Protein AF-A0A523W9C7-F1 (afdb_monomer)

Nearest PDB structures (foldseek):
  6dbd-assembly3_C  TM=3.066E-01  e=2.838E+00  Lama glama
  3lgo-assembly1_A  TM=1.969E-01  e=2.190E+00  Saccharomyces cerevisiae

Solvent-accessible surface area (backbone atoms only — not comparable to full-atom values): 13034 Å² total; per-residue (Å²): 135,89,86,86,82,88,79,84,78,84,78,83,73,81,76,76,68,58,76,67,41,66,40,31,40,37,35,31,37,76,84,80,63,44,81,74,46,74,51,71,67,42,88,80,42,16,44,39,86,71,58,70,41,72,89,50,40,49,75,22,38,55,64,27,44,68,66,37,52,51,48,38,39,75,72,72,45,59,62,83,80,41,59,33,71,67,70,90,62,101,54,66,92,60,46,75,65,76,15,11,39,29,54,42,97,84,41,24,17,63,50,58,43,75,41,76,90,80,71,39,54,44,54,81,48,64,92,57,51,42,66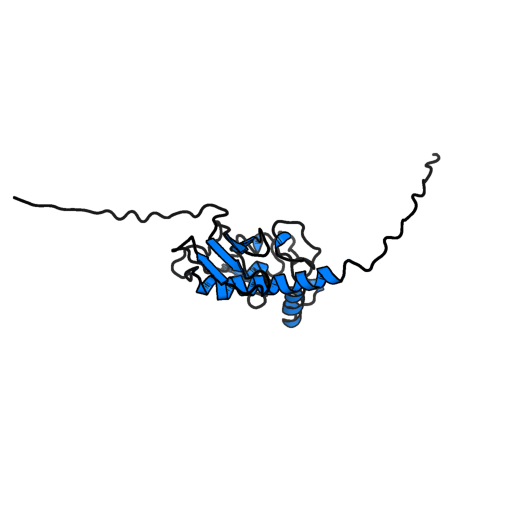,62,69,63,38,58,56,50,42,75,43,68,91,45,88,42,36,36,41,33,25,35,52,56,85,45,87,25,51,69,40,92,90,24,49,63,57,43,75,65,43,40,48,73,56,44,46,54,54,51,54,64,40,51,67,60,55,69,62,47,80,74,58,80,83,77,76,86,87,80,84,80,79,87,78,87,80,83,89,77,90,133

Sequence (212 aa):
MNLNTNSQSATVGCSCLKLGENVARIILNPETRQITSITVYQKNLRFKCKRCATFCCKLGGPNLTKRDIERIKQAGYKTESFLGPVQSGRYESVVTPYGCLRNKKDGSCIFLKFNHEKRSYECAIYDVRPILCRLYPFEVETPSPNFIIIKIISCCRGLNNADGELVDKRFIINHIAEAIFNLNSEKTKKGFIEQTVPYEKKHKNKLHCSFC

Structure (mmCIF, N/CA/C/O backbone):
data_AF-A0A523W9C7-F1
#
_entry.id   AF-A0A523W9C7-F1
#
loop_
_atom_site.group_PDB
_atom_site.id
_atom_site.type_symbol
_atom_site.label_atom_id
_atom_site.label_alt_id
_atom_site.label_comp_id
_atom_site.label_asym_id
_atom_site.label_entity_id
_atom_site.label_seq_id
_atom_site.pdbx_PDB_ins_code
_atom_site.Cartn_x
_atom_site.Cartn_y
_atom_site.Cartn_z
_atom_site.occupancy
_atom_site.B_iso_or_equiv
_atom_site.auth_seq_id
_atom_site.auth_comp_id
_atom_site.auth_asym_id
_atom_site.auth_atom_id
_atom_site.pdbx_PDB_model_num
ATOM 1 N N . MET A 1 1 ? -63.673 5.138 -7.829 1.00 35.91 1 MET A N 1
ATOM 2 C CA . MET A 1 1 ? -63.026 4.158 -8.724 1.00 35.91 1 MET A CA 1
ATOM 3 C C . MET A 1 1 ? -61.556 4.517 -8.810 1.00 35.91 1 MET A C 1
ATOM 5 O O . MET A 1 1 ? -61.237 5.645 -9.158 1.00 35.91 1 MET A O 1
ATOM 9 N N . ASN A 1 2 ? -60.702 3.593 -8.374 1.00 34.72 2 ASN A N 1
ATOM 10 C CA . ASN A 1 2 ? -59.251 3.653 -8.525 1.00 34.72 2 ASN A CA 1
ATOM 11 C C . ASN A 1 2 ? -58.878 3.660 -10.013 1.00 34.72 2 ASN A C 1
ATOM 13 O O . ASN A 1 2 ? -59.538 2.975 -10.786 1.00 34.72 2 ASN A O 1
ATOM 17 N N . LEU A 1 3 ? -57.776 4.315 -10.375 1.00 32.69 3 LEU A N 1
ATOM 18 C CA . LEU A 1 3 ? -56.584 3.597 -10.822 1.00 32.69 3 LEU A CA 1
ATOM 19 C C . LEU A 1 3 ? -55.351 4.481 -10.620 1.00 32.69 3 LEU A C 1
ATOM 21 O O . LEU A 1 3 ? -55.285 5.643 -11.005 1.00 32.69 3 LEU A O 1
ATOM 25 N N . ASN A 1 4 ? -54.422 3.869 -9.909 1.00 34.50 4 ASN A N 1
ATOM 26 C CA . ASN A 1 4 ? -53.170 4.357 -9.386 1.00 34.50 4 ASN A CA 1
ATOM 27 C C . ASN A 1 4 ? -52.090 3.851 -10.347 1.00 34.50 4 ASN A C 1
ATOM 29 O O . ASN A 1 4 ? -52.046 2.648 -10.599 1.00 34.50 4 ASN A O 1
ATOM 33 N N . THR A 1 5 ? -51.217 4.711 -10.866 1.00 33.97 5 THR A N 1
ATOM 34 C CA . THR A 1 5 ? -49.979 4.259 -11.519 1.00 33.97 5 THR A CA 1
ATOM 35 C C . THR A 1 5 ? -48.814 5.093 -11.018 1.00 33.97 5 THR A C 1
ATOM 37 O O . THR A 1 5 ? -48.472 6.139 -11.565 1.00 33.97 5 THR A O 1
ATOM 40 N N . ASN A 1 6 ? -48.222 4.586 -9.938 1.00 36.62 6 ASN A N 1
ATOM 41 C CA . ASN A 1 6 ? -46.877 4.897 -9.479 1.00 36.62 6 ASN A CA 1
ATOM 42 C C . ASN A 1 6 ? -45.861 4.585 -10.584 1.00 36.62 6 ASN A C 1
ATOM 44 O O . ASN A 1 6 ? -45.689 3.425 -10.954 1.00 36.62 6 ASN A O 1
ATOM 48 N N . SER A 1 7 ? -45.104 5.589 -11.015 1.00 33.94 7 SER A N 1
ATOM 49 C CA . SER A 1 7 ? -43.790 5.383 -11.625 1.00 33.94 7 SER A CA 1
ATOM 50 C C . SER A 1 7 ? -42.732 5.950 -10.680 1.00 33.94 7 SER A C 1
ATOM 52 O O . SER A 1 7 ? -42.382 7.129 -10.739 1.00 33.94 7 SER A O 1
ATOM 54 N N . GLN A 1 8 ? -42.255 5.105 -9.764 1.00 35.69 8 GLN A N 1
ATOM 55 C CA . GLN A 1 8 ? -41.069 5.385 -8.959 1.00 35.69 8 GLN A CA 1
ATOM 56 C C . GLN A 1 8 ? -39.849 5.350 -9.882 1.00 35.69 8 GLN A C 1
ATOM 58 O O . GLN A 1 8 ? -39.418 4.286 -10.322 1.00 35.69 8 GLN A O 1
ATOM 63 N N . SER A 1 9 ? -39.306 6.526 -10.188 1.00 32.50 9 SER A N 1
ATOM 64 C CA . SER A 1 9 ? -38.010 6.652 -10.848 1.00 32.50 9 SER A CA 1
ATOM 65 C C . SER A 1 9 ? -36.929 6.566 -9.773 1.00 32.50 9 SER A C 1
ATOM 67 O O . SER A 1 9 ? -36.751 7.485 -8.974 1.00 32.50 9 SER A O 1
ATOM 69 N N . ALA A 1 10 ? -36.262 5.414 -9.701 1.00 30.50 10 ALA A N 1
ATOM 70 C CA . ALA A 1 10 ? -35.142 5.180 -8.804 1.00 30.50 10 ALA A CA 1
ATOM 71 C C . ALA A 1 10 ? -33.946 6.038 -9.244 1.00 30.50 10 ALA A C 1
ATOM 73 O O . ALA A 1 10 ? -33.245 5.727 -10.208 1.00 30.50 10 ALA A O 1
ATOM 74 N N . THR A 1 11 ? -33.701 7.130 -8.528 1.00 30.78 11 THR A N 1
ATOM 75 C CA . THR A 1 11 ? -32.482 7.922 -8.664 1.00 30.78 11 THR A CA 1
ATOM 76 C C . THR A 1 11 ? -31.320 7.150 -8.041 1.00 30.78 11 THR A C 1
ATOM 78 O O . THR A 1 11 ? -31.127 7.119 -6.827 1.00 30.78 11 THR A O 1
ATOM 81 N N . VAL A 1 12 ? -30.520 6.502 -8.890 1.00 36.06 12 VAL A N 1
ATOM 82 C CA . VAL A 1 12 ? -29.207 5.964 -8.513 1.00 36.06 12 VAL A CA 1
ATOM 83 C C . VAL A 1 12 ? -28.283 7.154 -8.251 1.00 36.06 12 VAL A C 1
ATOM 85 O O . VAL A 1 12 ? -27.602 7.658 -9.141 1.00 36.06 12 VAL A O 1
ATOM 88 N N . GLY A 1 13 ? -28.313 7.659 -7.020 1.00 32.91 13 GLY A N 1
ATOM 89 C CA . GLY A 1 13 ? -27.401 8.693 -6.556 1.00 32.91 13 GLY A CA 1
ATOM 90 C C . GLY A 1 13 ? -25.977 8.147 -6.516 1.00 32.91 13 GLY A C 1
ATOM 91 O O . GLY A 1 13 ? -25.628 7.370 -5.630 1.00 32.91 13 GLY A O 1
ATOM 92 N N . CYS A 1 14 ? -25.140 8.562 -7.466 1.00 39.50 14 CYS A N 1
ATOM 93 C CA . CYS A 1 14 ? -23.696 8.388 -7.379 1.00 39.50 14 CYS A CA 1
ATOM 94 C C . CYS A 1 14 ? -23.178 9.295 -6.252 1.00 39.50 14 CYS A C 1
ATOM 96 O O . CYS A 1 14 ? -22.865 10.464 -6.472 1.00 39.50 14 CYS A O 1
ATOM 98 N N . SER A 1 15 ? -23.141 8.783 -5.020 1.00 42.75 15 SER A N 1
ATOM 99 C CA . SER A 1 15 ? -22.560 9.498 -3.886 1.00 42.75 15 SER A CA 1
ATOM 100 C C . SER A 1 15 ? -21.043 9.581 -4.075 1.00 42.75 15 SER A C 1
ATOM 102 O O . SER A 1 15 ? -20.310 8.631 -3.791 1.00 42.75 15 SER A O 1
ATOM 104 N N . CYS A 1 16 ? -20.566 10.710 -4.595 1.00 45.69 16 CYS A N 1
ATOM 105 C CA . CYS A 1 16 ? -19.148 11.043 -4.604 1.00 45.69 16 CYS A CA 1
ATOM 106 C C . CYS A 1 16 ? -18.661 11.154 -3.152 1.00 45.69 16 CYS A C 1
ATOM 108 O O . CYS A 1 16 ? -19.077 12.056 -2.428 1.00 45.69 16 CYS A O 1
ATOM 110 N N . LEU A 1 17 ? -17.794 10.233 -2.730 1.00 55.25 17 LEU A N 1
ATOM 111 C CA . LEU A 1 17 ? -17.129 10.285 -1.427 1.00 55.25 17 LEU A CA 1
ATOM 112 C C . LEU A 1 17 ? -16.260 11.550 -1.360 1.00 55.25 17 LEU A C 1
ATOM 114 O O . LEU A 1 17 ? -15.442 11.794 -2.256 1.00 55.25 17 LEU A O 1
ATOM 118 N N . LYS A 1 18 ? -16.429 12.370 -0.319 1.00 58.12 18 LYS A N 1
ATOM 119 C CA . LYS A 1 18 ? -15.593 13.554 -0.088 1.00 58.12 18 LYS A CA 1
ATOM 120 C C . LYS A 1 18 ? -14.153 13.124 0.225 1.00 58.12 18 LYS A C 1
ATOM 122 O O . LYS A 1 18 ? -13.895 12.075 0.815 1.00 58.12 18 LYS A O 1
ATOM 127 N N . LEU A 1 19 ? -13.188 13.938 -0.200 1.00 53.22 19 LEU A N 1
ATOM 128 C CA . LEU A 1 19 ? -11.769 13.713 0.090 1.00 53.22 19 LEU A CA 1
ATOM 129 C C . LEU A 1 19 ? -11.540 13.711 1.612 1.00 53.22 19 LEU A C 1
ATOM 131 O O . LEU A 1 19 ? -11.982 14.634 2.293 1.00 53.22 19 LEU A O 1
ATOM 135 N N . GLY A 1 20 ? -10.844 12.697 2.136 1.00 61.50 20 GLY A N 1
ATOM 136 C CA . GLY A 1 20 ? -10.552 12.595 3.570 1.00 61.50 20 GLY A CA 1
ATOM 137 C C . GLY A 1 20 ? -11.696 12.032 4.420 1.00 61.50 20 GLY A C 1
ATOM 138 O O . GLY A 1 20 ? -11.665 12.170 5.642 1.00 61.50 20 GLY A O 1
ATOM 139 N N . GLU A 1 21 ? -12.698 11.396 3.806 1.00 80.56 21 GLU A N 1
ATOM 140 C CA . GLU A 1 21 ? -13.770 10.730 4.547 1.00 80.56 21 GLU A CA 1
ATOM 141 C C . GLU A 1 21 ? -13.255 9.560 5.386 1.00 80.56 21 GLU A C 1
ATOM 143 O O . GLU A 1 21 ? -12.506 8.700 4.913 1.00 80.56 21 GLU A O 1
ATOM 148 N N . ASN A 1 22 ? -13.717 9.511 6.635 1.00 89.69 22 ASN A N 1
ATOM 149 C CA . ASN A 1 22 ? -13.474 8.391 7.529 1.00 89.69 22 ASN A CA 1
ATOM 150 C C . ASN A 1 22 ? -14.202 7.155 6.984 1.00 89.69 22 ASN A C 1
ATOM 152 O O . ASN A 1 22 ? -15.429 7.104 6.939 1.00 89.69 22 ASN A O 1
ATOM 156 N N . VAL A 1 23 ? -13.435 6.144 6.599 1.00 93.19 23 VAL A N 1
ATOM 157 C CA . VAL A 1 23 ? -13.930 4.840 6.150 1.00 93.19 23 VAL A CA 1
ATOM 158 C C . VAL A 1 23 ? -14.253 3.965 7.346 1.00 93.19 23 VAL A C 1
ATOM 160 O O . VAL A 1 23 ? -15.319 3.351 7.402 1.00 93.19 23 VAL A O 1
ATOM 163 N N . ALA A 1 24 ? -13.336 3.912 8.310 1.00 94.81 24 ALA A N 1
ATOM 164 C CA . ALA A 1 24 ? -13.484 3.074 9.484 1.00 94.81 24 ALA A CA 1
ATOM 165 C C . ALA A 1 24 ? -12.682 3.589 10.677 1.00 94.81 24 ALA A C 1
ATOM 167 O O . ALA A 1 24 ? -11.699 4.318 10.532 1.00 94.81 24 ALA A O 1
ATOM 168 N N . ARG A 1 25 ? -13.092 3.153 11.865 1.00 94.81 25 ARG A N 1
ATOM 169 C CA . ARG A 1 25 ? -12.364 3.319 13.121 1.00 94.81 25 ARG A CA 1
ATOM 170 C C . ARG A 1 25 ? -12.037 1.946 13.692 1.00 94.81 25 ARG A C 1
ATOM 172 O O . ARG A 1 25 ? -12.926 1.108 13.807 1.00 94.81 25 ARG A O 1
ATOM 179 N N . ILE A 1 26 ? -10.781 1.735 14.072 1.00 93.62 26 ILE A N 1
ATOM 180 C CA . ILE A 1 26 ? -10.321 0.523 14.761 1.00 93.62 26 ILE A CA 1
ATOM 181 C C . ILE A 1 26 ? -9.999 0.904 16.201 1.00 93.62 26 ILE A C 1
ATOM 183 O O . ILE A 1 26 ? -9.203 1.814 16.419 1.00 93.62 26 ILE A O 1
ATOM 187 N N . ILE A 1 27 ? -10.598 0.219 17.171 1.00 93.38 27 ILE A N 1
ATOM 188 C CA . ILE A 1 27 ? -10.258 0.342 18.590 1.00 93.38 27 ILE A CA 1
ATOM 189 C C . ILE A 1 27 ? -9.280 -0.767 18.952 1.00 93.38 27 ILE A C 1
ATOM 191 O O . ILE A 1 27 ? -9.504 -1.932 18.616 1.00 93.38 27 ILE A O 1
ATOM 195 N N . LEU A 1 28 ? -8.209 -0.395 19.644 1.00 90.56 28 LEU A N 1
ATOM 196 C CA . LEU A 1 28 ? -7.184 -1.304 20.128 1.00 90.56 28 LEU A CA 1
ATOM 197 C C . LEU A 1 28 ? -7.230 -1.380 21.652 1.00 90.56 28 LEU A C 1
ATOM 199 O O . LEU A 1 28 ? -7.485 -0.380 22.325 1.00 90.56 28 LEU A O 1
ATOM 203 N N . ASN A 1 29 ? -6.918 -2.552 22.193 1.00 88.38 29 ASN A N 1
ATOM 204 C CA . ASN A 1 29 ? -6.560 -2.676 23.595 1.00 88.38 29 ASN A CA 1
ATOM 205 C C . ASN A 1 29 ? -5.257 -1.877 23.848 1.00 88.38 29 ASN A C 1
ATOM 207 O O . ASN A 1 29 ? -4.296 -2.052 23.092 1.00 88.38 29 ASN A O 1
ATOM 211 N N . PRO A 1 30 ? -5.208 -0.998 24.866 1.00 83.06 30 PRO A N 1
ATOM 212 C CA . PRO A 1 30 ? -4.048 -0.143 25.127 1.00 83.06 30 PRO A CA 1
ATOM 213 C C . PRO A 1 30 ? -2.775 -0.932 25.465 1.00 83.06 30 PRO A C 1
ATOM 215 O O . PRO A 1 30 ? -1.682 -0.509 25.096 1.00 83.06 30 PRO A O 1
ATOM 218 N N . GLU A 1 31 ? -2.914 -2.081 26.124 1.00 83.44 31 GLU A N 1
ATOM 219 C CA . GLU A 1 31 ? -1.807 -2.907 26.610 1.00 83.44 31 GLU A CA 1
ATOM 220 C C . GLU A 1 31 ? -1.371 -3.925 25.555 1.00 83.44 31 GLU A C 1
ATOM 222 O O . GLU A 1 31 ? -0.213 -3.963 25.143 1.00 83.44 31 GLU A O 1
ATOM 227 N N . THR A 1 32 ? -2.313 -4.738 25.069 1.00 84.81 32 THR A N 1
ATOM 228 C CA . THR A 1 32 ? -2.005 -5.844 24.151 1.00 84.81 32 THR A CA 1
ATOM 229 C C . THR A 1 32 ? -1.926 -5.401 22.696 1.00 84.81 32 THR A C 1
ATOM 231 O O . THR A 1 32 ? -1.476 -6.167 21.843 1.00 84.81 32 THR A O 1
ATOM 234 N N . ARG A 1 33 ? -2.398 -4.183 22.383 1.00 83.00 33 ARG A N 1
ATOM 235 C CA . ARG A 1 33 ? -2.539 -3.642 21.019 1.00 83.00 33 ARG A CA 1
ATOM 236 C C . ARG A 1 33 ? -3.419 -4.494 20.096 1.00 83.00 33 ARG A C 1
ATOM 238 O O . ARG A 1 33 ? -3.452 -4.242 18.892 1.00 83.00 33 ARG A O 1
ATOM 245 N N . GLN A 1 34 ? -4.152 -5.466 20.640 1.00 87.50 34 GLN A N 1
ATOM 246 C CA . GLN A 1 34 ? -5.095 -6.290 19.889 1.00 87.50 34 GLN A CA 1
ATOM 247 C C . GLN A 1 34 ? -6.314 -5.469 19.467 1.00 87.50 34 GLN A C 1
ATOM 249 O O . GLN A 1 34 ? -6.714 -4.535 20.160 1.00 87.50 34 GLN A O 1
ATOM 254 N N . ILE A 1 35 ? -6.917 -5.823 18.331 1.00 91.06 35 ILE A N 1
ATOM 255 C CA . ILE A 1 35 ? -8.149 -5.181 17.866 1.00 91.06 35 ILE A CA 1
ATOM 256 C C . ILE A 1 35 ? -9.306 -5.593 18.774 1.00 91.06 35 ILE A C 1
ATOM 258 O O . ILE A 1 35 ? -9.693 -6.758 18.790 1.00 91.06 35 ILE A O 1
ATOM 262 N N . THR A 1 36 ? -9.906 -4.620 19.453 1.00 92.25 36 THR A N 1
ATOM 263 C CA . THR A 1 36 ? -11.114 -4.822 20.262 1.00 92.25 36 THR A CA 1
ATOM 264 C C . THR A 1 36 ? -12.372 -4.643 19.418 1.00 92.25 36 THR A C 1
ATOM 266 O O . THR A 1 36 ? -13.317 -5.423 19.520 1.00 92.25 36 THR A O 1
ATOM 269 N N . SER A 1 37 ? -12.409 -3.627 18.550 1.00 94.56 37 SER A N 1
ATOM 270 C CA . SER A 1 37 ? -13.561 -3.389 17.676 1.00 94.56 37 SER A CA 1
ATOM 271 C C . SER A 1 37 ? -13.185 -2.660 16.388 1.00 94.56 37 SER A C 1
ATOM 273 O O . SER A 1 37 ? -12.155 -1.993 16.298 1.00 94.56 37 SER A O 1
ATOM 275 N N . ILE A 1 38 ? -14.032 -2.816 15.368 1.00 95.38 38 ILE A N 1
ATOM 276 C CA . ILE A 1 38 ? -13.929 -2.112 14.088 1.00 95.38 38 ILE A CA 1
ATOM 277 C C . ILE A 1 38 ? -15.316 -1.573 13.752 1.00 95.38 38 ILE A C 1
ATOM 279 O O . ILE A 1 38 ? -16.264 -2.351 13.638 1.00 95.38 38 ILE A O 1
ATOM 283 N N . THR A 1 39 ? -15.412 -0.263 13.555 1.00 96.06 39 THR A N 1
ATOM 284 C CA . THR A 1 39 ? -16.621 0.417 13.083 1.00 96.06 39 THR A CA 1
ATOM 285 C C . THR A 1 39 ? -16.387 0.894 11.659 1.00 96.06 39 THR A C 1
ATOM 287 O O . THR A 1 39 ? -15.494 1.705 11.433 1.00 96.06 39 THR A O 1
ATOM 290 N N . VAL A 1 40 ? -17.185 0.411 10.706 1.00 95.62 40 VAL A N 1
ATOM 291 C CA . VAL A 1 40 ? -17.139 0.842 9.300 1.00 95.62 40 VAL A CA 1
ATOM 292 C C . VAL A 1 40 ? -18.250 1.854 9.053 1.00 95.62 40 VAL A C 1
ATOM 294 O O . VAL A 1 40 ? -19.418 1.569 9.314 1.00 95.62 40 VAL A O 1
ATOM 297 N N . TYR A 1 41 ? -17.889 3.035 8.559 1.00 92.94 41 TYR A N 1
ATOM 298 C CA . TYR A 1 41 ? -18.828 4.129 8.303 1.00 92.94 41 TYR A CA 1
ATOM 299 C C . TYR A 1 41 ? -19.394 4.075 6.878 1.00 92.94 41 TYR A C 1
ATOM 301 O O . TYR A 1 41 ? -20.575 4.341 6.669 1.00 92.94 41 TYR A O 1
ATOM 309 N N . GLN A 1 42 ? -18.575 3.668 5.903 1.00 88.00 42 GLN A N 1
ATOM 310 C CA . GLN A 1 42 ? -18.931 3.662 4.482 1.00 88.00 42 GLN A CA 1
ATOM 311 C C . GLN A 1 42 ? -19.417 2.281 4.022 1.00 88.00 42 GLN A C 1
ATOM 313 O O . GLN A 1 42 ? -18.649 1.475 3.505 1.00 88.00 42 GLN A O 1
ATOM 318 N N . LYS A 1 43 ? -20.713 2.002 4.208 1.00 84.25 43 LYS A N 1
ATOM 319 C CA . LYS A 1 43 ? -21.289 0.650 4.041 1.00 84.25 43 LYS A CA 1
ATOM 320 C C . LYS A 1 43 ? -21.241 0.077 2.619 1.00 84.25 43 LYS A C 1
ATOM 322 O O . LYS A 1 43 ? -21.263 -1.138 2.478 1.00 84.25 43 LYS A O 1
ATOM 327 N N . ASN A 1 44 ? -21.178 0.924 1.591 1.00 90.94 44 ASN A N 1
ATOM 328 C CA . ASN A 1 44 ? -21.206 0.506 0.180 1.00 90.94 44 ASN A CA 1
ATOM 329 C C . ASN A 1 44 ? -19.878 0.749 -0.548 1.00 90.94 44 ASN A C 1
ATOM 331 O O . ASN A 1 44 ? -19.804 0.595 -1.768 1.00 90.94 44 ASN A O 1
ATOM 335 N N . LEU A 1 45 ? -18.837 1.151 0.182 1.00 94.12 45 LEU A N 1
ATOM 336 C CA . LEU A 1 45 ? -17.532 1.406 -0.403 1.00 94.12 45 LEU A CA 1
ATOM 337 C C . LEU A 1 45 ? -16.949 0.099 -0.946 1.00 94.12 45 LEU A C 1
ATOM 339 O O . LEU A 1 45 ? -16.836 -0.886 -0.219 1.00 94.12 45 LEU A O 1
ATOM 343 N N . ARG A 1 46 ? -16.536 0.104 -2.215 1.00 95.56 46 ARG A N 1
ATOM 344 C CA . ARG A 1 46 ? -15.837 -1.026 -2.844 1.00 95.56 46 ARG A CA 1
ATOM 345 C C . ARG A 1 46 ? -14.449 -0.630 -3.303 1.00 95.56 46 ARG A C 1
ATOM 347 O O . ARG A 1 46 ? -14.243 0.505 -3.736 1.00 95.56 46 ARG A O 1
ATOM 354 N N . PHE A 1 47 ? -13.508 -1.569 -3.271 1.00 96.12 47 PHE A N 1
ATOM 355 C CA . PHE A 1 47 ? -12.156 -1.328 -3.753 1.00 96.12 47 PHE A CA 1
ATOM 356 C C . PHE A 1 47 ? -11.563 -2.513 -4.512 1.00 96.12 47 PHE A C 1
ATOM 358 O O . PHE A 1 47 ? -11.625 -3.663 -4.085 1.00 96.12 47 PHE A O 1
ATOM 365 N N . LYS A 1 48 ? -10.913 -2.199 -5.636 1.00 95.25 48 LYS A N 1
ATOM 366 C CA . LYS A 1 48 ? -9.953 -3.078 -6.306 1.00 95.25 48 LYS A CA 1
ATOM 367 C C . LYS A 1 48 ? -8.940 -2.248 -7.075 1.00 95.25 48 LYS A C 1
ATOM 369 O O . LYS A 1 48 ? -9.292 -1.404 -7.898 1.00 95.25 48 LYS A O 1
ATOM 374 N N . CYS A 1 49 ? -7.654 -2.502 -6.845 1.00 93.56 49 CYS A N 1
ATOM 375 C CA . CYS A 1 49 ? -6.591 -1.822 -7.578 1.00 93.56 49 CYS A CA 1
ATOM 376 C C . CYS A 1 49 ? -6.681 -2.146 -9.081 1.00 93.56 49 CYS A C 1
ATOM 378 O O . CYS A 1 49 ? -6.421 -3.273 -9.495 1.00 93.56 49 CYS A O 1
ATOM 380 N N . LYS A 1 50 ? -6.969 -1.142 -9.919 1.00 93.00 50 LYS A N 1
ATOM 381 C CA . LYS A 1 50 ? -7.059 -1.297 -11.387 1.00 93.00 50 LYS A CA 1
ATOM 382 C C . LYS A 1 50 ? -5.702 -1.247 -12.098 1.00 93.00 50 LYS A C 1
ATOM 384 O O . LYS A 1 50 ? -5.662 -1.162 -13.318 1.00 93.00 50 LYS A O 1
ATOM 389 N N . ARG A 1 51 ? -4.591 -1.216 -11.346 1.00 92.94 51 ARG A N 1
ATOM 390 C CA . ARG A 1 51 ? -3.215 -1.093 -11.875 1.00 92.94 51 ARG A CA 1
ATOM 391 C C . ARG A 1 51 ? -3.039 0.089 -12.851 1.00 92.94 51 ARG A C 1
ATOM 393 O O . ARG A 1 51 ? -2.209 0.057 -13.746 1.00 92.94 51 ARG A O 1
ATOM 400 N N . CYS A 1 52 ? -3.799 1.169 -12.654 1.00 91.44 52 CYS A N 1
ATOM 401 C CA . CYS A 1 52 ? -3.859 2.298 -13.589 1.00 91.44 52 CYS A CA 1
ATOM 402 C C . CYS A 1 52 ? -2.657 3.25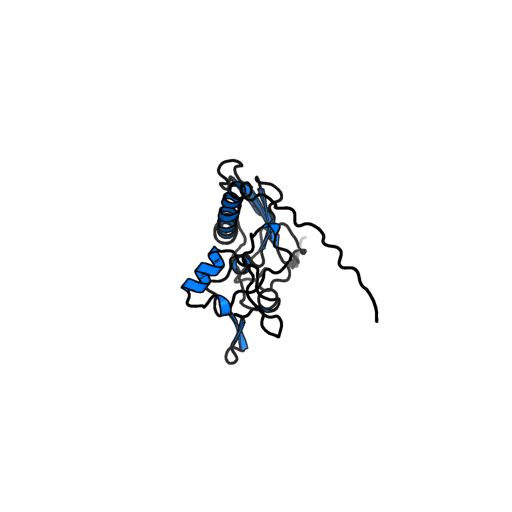5 -13.521 1.00 91.44 52 CYS A C 1
ATOM 404 O O . CYS A 1 52 ? -2.562 4.170 -14.339 1.00 91.44 52 CYS A O 1
ATOM 406 N N . ALA A 1 53 ? -1.796 3.106 -12.507 1.00 91.88 53 ALA A N 1
ATOM 407 C CA . ALA A 1 53 ? -0.646 3.961 -12.193 1.00 91.88 53 ALA A CA 1
ATOM 408 C C . ALA A 1 53 ? -0.943 5.457 -11.952 1.00 91.88 53 ALA A C 1
ATOM 410 O O . ALA A 1 53 ? -0.027 6.193 -11.598 1.00 91.88 53 ALA A O 1
ATOM 411 N N . THR A 1 54 ? -2.188 5.920 -12.108 1.00 85.62 54 THR A N 1
ATOM 412 C CA . THR A 1 54 ? -2.516 7.347 -12.266 1.00 85.62 54 THR A CA 1
ATOM 413 C C . THR A 1 54 ? -2.160 8.193 -11.045 1.00 85.62 54 THR A C 1
ATOM 415 O O . THR A 1 54 ? -1.476 9.196 -11.191 1.00 85.62 54 THR A O 1
ATOM 418 N N . PHE A 1 55 ? -2.586 7.772 -9.853 1.00 84.75 55 PHE A N 1
ATOM 419 C CA . PHE A 1 55 ? -2.470 8.568 -8.622 1.00 84.75 55 PHE A CA 1
ATOM 420 C C . PHE A 1 55 ? -1.597 7.905 -7.548 1.00 84.75 55 PHE A C 1
ATOM 422 O O . PHE A 1 55 ? -1.612 8.308 -6.391 1.00 84.75 55 PHE A O 1
ATOM 429 N N . CYS A 1 56 ? -0.842 6.874 -7.931 1.00 87.19 56 CYS A N 1
ATOM 430 C CA . CYS A 1 56 ? 0.132 6.217 -7.066 1.00 87.19 56 CYS A CA 1
ATOM 431 C C . CYS A 1 56 ? 1.500 6.177 -7.754 1.00 87.19 56 CYS A C 1
ATOM 433 O O . CYS A 1 56 ? 2.369 6.970 -7.426 1.00 87.19 56 CYS A O 1
ATOM 435 N N . CYS A 1 57 ? 1.685 5.337 -8.776 1.00 91.31 57 CYS A N 1
ATOM 436 C CA . CYS A 1 57 ? 2.998 5.132 -9.393 1.00 91.31 57 CYS A CA 1
ATOM 437 C C . CYS A 1 57 ? 3.500 6.314 -10.239 1.00 91.31 57 CYS A C 1
ATOM 439 O O . CYS A 1 57 ? 4.709 6.490 -10.349 1.00 91.31 57 CYS A O 1
ATOM 441 N N . LYS A 1 58 ? 2.617 7.111 -10.856 1.00 93.88 58 LYS A N 1
ATOM 442 C CA . LYS A 1 58 ? 3.021 8.300 -11.630 1.00 93.88 58 LYS A CA 1
ATOM 443 C C . LYS A 1 58 ? 3.433 9.487 -10.762 1.00 93.88 58 LYS A C 1
ATOM 445 O O . LYS A 1 58 ? 4.128 10.358 -11.259 1.00 93.88 58 LYS A O 1
ATOM 450 N N . LEU A 1 59 ? 3.027 9.504 -9.494 1.00 90.50 59 LEU A N 1
ATOM 451 C CA . LEU A 1 59 ? 3.368 10.572 -8.548 1.00 90.50 59 LEU A CA 1
ATOM 452 C C . LEU A 1 59 ? 4.679 10.301 -7.795 1.00 90.50 59 LEU A C 1
ATOM 454 O O . LEU A 1 59 ? 5.043 11.062 -6.906 1.00 90.50 59 LEU A O 1
ATOM 458 N N . GLY A 1 60 ? 5.367 9.213 -8.142 1.00 91.69 60 GLY A N 1
ATOM 459 C CA . GLY A 1 60 ? 6.629 8.816 -7.538 1.00 91.69 60 GLY A CA 1
ATOM 460 C C . GLY A 1 60 ? 6.518 7.602 -6.624 1.00 91.69 60 GLY A C 1
ATOM 461 O O . GLY A 1 60 ? 5.463 6.991 -6.437 1.00 91.69 60 GLY A O 1
ATOM 462 N N . GLY A 1 61 ? 7.672 7.192 -6.119 1.00 91.75 61 GLY A N 1
ATOM 463 C CA . GLY A 1 61 ? 7.833 6.084 -5.200 1.00 91.75 61 GLY A CA 1
ATOM 464 C C . GLY A 1 61 ? 7.534 6.469 -3.743 1.00 91.75 61 GLY A C 1
ATOM 465 O O . GLY A 1 61 ? 7.891 7.570 -3.324 1.00 91.75 61 GLY A O 1
ATOM 466 N N . PRO A 1 62 ? 6.910 5.583 -2.942 1.00 92.31 62 PRO A N 1
ATOM 467 C CA . PRO A 1 62 ? 6.667 5.835 -1.526 1.00 92.31 62 PRO A CA 1
ATOM 468 C C . PRO A 1 62 ? 7.947 5.728 -0.686 1.00 92.31 62 PRO A C 1
ATOM 470 O O . PRO A 1 62 ? 8.937 5.114 -1.096 1.00 92.31 62 PRO A O 1
ATOM 473 N N . ASN A 1 63 ? 7.869 6.227 0.548 1.00 91.81 63 ASN A N 1
ATOM 474 C CA . ASN A 1 63 ? 8.817 5.880 1.603 1.00 91.81 63 ASN A CA 1
ATOM 475 C C . ASN A 1 63 ? 8.766 4.375 1.929 1.00 91.81 63 ASN A C 1
ATOM 477 O O . ASN A 1 63 ? 7.721 3.728 1.817 1.00 91.81 63 ASN A O 1
ATOM 481 N N . LEU A 1 64 ? 9.911 3.828 2.333 1.00 91.88 64 LEU A N 1
ATOM 482 C CA . LEU A 1 64 ? 10.126 2.409 2.592 1.00 91.88 64 LEU A CA 1
ATOM 483 C C . LEU A 1 64 ? 10.443 2.151 4.063 1.00 91.88 64 LEU A C 1
ATOM 485 O O . LEU A 1 64 ? 11.238 2.864 4.679 1.00 91.88 64 LEU A O 1
ATOM 489 N N . THR A 1 65 ? 9.873 1.068 4.586 1.00 91.00 65 THR A N 1
ATOM 490 C CA . THR A 1 65 ? 10.325 0.448 5.839 1.00 91.00 65 THR A CA 1
ATOM 491 C C . THR A 1 65 ? 11.564 -0.411 5.605 1.00 91.00 65 THR A C 1
ATOM 493 O O . THR A 1 65 ? 11.865 -0.797 4.470 1.00 91.00 65 THR A O 1
ATOM 496 N N . LYS A 1 66 ? 12.249 -0.808 6.684 1.00 91.31 66 LYS A N 1
ATOM 497 C CA . LYS A 1 66 ? 13.340 -1.789 6.589 1.00 91.31 66 LYS A CA 1
ATOM 498 C C . LYS A 1 66 ? 12.842 -3.112 5.995 1.00 91.31 66 LYS A C 1
ATOM 500 O O . LYS A 1 66 ? 13.510 -3.698 5.147 1.00 91.31 66 LYS A O 1
ATOM 505 N N . ARG A 1 67 ? 11.642 -3.560 6.387 1.00 91.56 67 ARG A N 1
ATOM 506 C CA . ARG A 1 67 ? 11.018 -4.778 5.837 1.00 91.56 67 ARG A CA 1
ATOM 507 C C . ARG A 1 67 ? 10.726 -4.673 4.345 1.00 91.56 67 ARG A C 1
ATOM 509 O O . ARG A 1 67 ? 10.860 -5.665 3.637 1.00 91.56 67 ARG A O 1
ATOM 516 N N . ASP A 1 68 ? 10.319 -3.502 3.861 1.00 94.19 68 ASP A N 1
ATOM 517 C CA . ASP A 1 68 ? 10.094 -3.305 2.429 1.00 94.19 68 ASP A CA 1
ATOM 518 C C . ASP A 1 68 ? 11.401 -3.409 1.638 1.00 94.19 68 ASP A C 1
ATOM 520 O O . ASP A 1 68 ? 11.421 -4.072 0.603 1.00 94.19 68 ASP A O 1
ATOM 524 N N . ILE A 1 69 ? 12.495 -2.835 2.151 1.00 95.81 69 ILE A N 1
ATOM 525 C CA . ILE A 1 69 ? 13.824 -2.942 1.531 1.00 95.81 69 ILE A CA 1
ATOM 526 C C . ILE A 1 69 ? 14.254 -4.409 1.439 1.00 95.81 69 ILE A C 1
ATOM 528 O O . ILE A 1 69 ? 14.625 -4.872 0.360 1.00 95.81 69 ILE A O 1
ATOM 532 N N . GLU A 1 70 ? 14.158 -5.163 2.537 1.00 96.00 70 GLU A N 1
ATOM 533 C CA . GLU A 1 70 ? 14.552 -6.576 2.538 1.00 96.00 70 GLU A CA 1
ATOM 534 C C . GLU A 1 70 ? 13.670 -7.434 1.624 1.00 96.00 70 GLU A C 1
ATOM 536 O O . GLU A 1 70 ? 14.196 -8.259 0.879 1.00 96.00 70 GLU A O 1
ATOM 541 N N . ARG A 1 71 ? 12.351 -7.198 1.590 1.00 96.38 71 ARG A N 1
ATOM 542 C CA . ARG A 1 71 ? 11.442 -7.927 0.690 1.00 96.38 71 ARG A CA 1
ATOM 543 C C . ARG A 1 71 ? 11.792 -7.699 -0.784 1.00 96.38 71 ARG A C 1
ATOM 545 O O . ARG A 1 71 ? 11.764 -8.635 -1.576 1.00 96.38 71 ARG A O 1
ATOM 552 N N . ILE A 1 72 ? 12.133 -6.464 -1.156 1.00 97.88 72 ILE A N 1
ATOM 553 C CA . ILE A 1 72 ? 12.516 -6.126 -2.533 1.00 97.88 72 ILE A CA 1
ATOM 554 C C . ILE A 1 72 ? 13.887 -6.733 -2.881 1.00 97.88 72 ILE A C 1
ATOM 556 O O . ILE A 1 72 ? 14.054 -7.259 -3.980 1.00 97.88 72 ILE A O 1
ATOM 560 N N . LYS A 1 73 ? 14.845 -6.746 -1.943 1.00 97.88 73 LYS A N 1
ATOM 561 C CA . LYS A 1 73 ? 16.143 -7.422 -2.130 1.00 97.88 73 LYS A CA 1
ATOM 562 C C . LYS A 1 73 ? 15.993 -8.925 -2.345 1.00 97.88 73 LYS A C 1
ATOM 564 O O . LYS A 1 73 ? 16.603 -9.472 -3.258 1.00 97.88 73 LYS A O 1
ATOM 569 N N . GLN A 1 74 ? 15.158 -9.583 -1.542 1.00 97.88 74 GLN A N 1
ATOM 570 C CA . GLN A 1 74 ? 14.869 -11.016 -1.669 1.00 97.88 74 GLN A CA 1
ATOM 571 C C . GLN A 1 74 ? 14.230 -11.371 -3.018 1.00 97.88 74 GLN A C 1
ATOM 573 O O . GLN A 1 74 ? 14.429 -12.473 -3.515 1.00 97.88 74 GLN A O 1
ATOM 578 N N . ALA A 1 75 ? 13.529 -10.425 -3.647 1.00 97.50 75 ALA A N 1
ATOM 579 C CA . ALA A 1 75 ? 13.009 -10.571 -5.004 1.00 97.50 75 ALA A CA 1
ATOM 580 C C . ALA A 1 75 ? 14.071 -10.370 -6.110 1.00 97.50 75 ALA A C 1
ATOM 582 O O . ALA A 1 75 ? 13.726 -10.360 -7.289 1.00 97.50 75 ALA A O 1
ATOM 583 N N . GLY A 1 76 ? 15.350 -10.198 -5.753 1.00 97.81 76 GLY A N 1
ATOM 584 C CA . GLY A 1 76 ? 16.479 -10.130 -6.688 1.00 97.81 76 GLY A CA 1
ATOM 585 C C . GLY A 1 76 ? 16.917 -8.718 -7.088 1.00 97.81 76 GLY A C 1
ATOM 586 O O . GLY A 1 76 ? 17.791 -8.566 -7.943 1.00 97.81 76 GLY A O 1
ATOM 587 N N . TYR A 1 77 ? 16.352 -7.668 -6.486 1.00 97.94 77 TYR A N 1
ATOM 588 C CA . TYR A 1 77 ? 16.720 -6.288 -6.807 1.00 97.94 77 TYR A CA 1
ATOM 589 C C . TYR A 1 77 ? 17.864 -5.782 -5.925 1.00 97.94 77 TYR A C 1
ATOM 591 O O . TYR A 1 77 ? 17.816 -5.866 -4.699 1.00 97.94 77 TYR A O 1
ATOM 599 N N . LYS A 1 78 ? 18.880 -5.174 -6.544 1.00 97.56 78 LYS A N 1
ATOM 600 C CA . LYS A 1 78 ? 19.983 -4.521 -5.823 1.00 97.56 78 LYS A CA 1
ATOM 601 C C . LYS A 1 78 ? 19.500 -3.232 -5.162 1.00 97.56 78 LYS A C 1
ATOM 603 O O . LYS A 1 78 ? 18.814 -2.445 -5.817 1.00 97.56 78 LYS A O 1
ATOM 608 N N . THR A 1 79 ? 19.875 -2.985 -3.911 1.00 97.00 79 THR A N 1
ATOM 609 C CA . THR A 1 79 ? 19.430 -1.816 -3.129 1.00 97.00 79 THR A CA 1
ATOM 610 C C . THR A 1 79 ? 19.641 -0.498 -3.877 1.00 97.00 79 THR A C 1
ATOM 612 O O . THR A 1 79 ? 18.735 0.327 -3.963 1.00 97.00 79 THR A O 1
ATOM 615 N N . GLU A 1 80 ? 20.795 -0.332 -4.515 1.00 96.25 80 GLU A N 1
ATOM 616 C CA . GLU A 1 80 ? 21.215 0.885 -5.222 1.00 96.25 80 GLU A CA 1
ATOM 617 C C . GLU A 1 80 ? 20.334 1.170 -6.451 1.00 96.25 80 GLU A C 1
ATOM 619 O O . GLU A 1 80 ? 20.198 2.314 -6.898 1.00 96.25 80 GLU A O 1
ATOM 624 N N . SER A 1 81 ? 19.701 0.127 -7.000 1.00 95.88 81 SER A N 1
ATOM 625 C CA . SER A 1 81 ? 18.819 0.250 -8.161 1.00 95.88 81 SER A CA 1
ATOM 626 C C . SER A 1 81 ? 17.477 0.900 -7.825 1.00 95.88 81 SER A C 1
ATOM 628 O O . SER A 1 81 ? 16.868 1.505 -8.707 1.00 95.88 81 SER A O 1
ATOM 630 N N . PHE A 1 82 ? 17.024 0.828 -6.567 1.00 97.12 82 PHE A N 1
ATOM 631 C CA . PHE A 1 82 ? 15.675 1.259 -6.197 1.00 97.12 82 PHE A CA 1
ATOM 632 C C . PHE A 1 82 ? 15.593 2.189 -4.990 1.00 97.12 82 PHE A C 1
ATOM 634 O O . PHE A 1 82 ? 14.606 2.914 -4.888 1.00 97.12 82 PHE A O 1
ATOM 641 N N . LEU A 1 83 ? 16.573 2.183 -4.086 1.00 97.25 83 LEU A N 1
ATOM 642 C CA . LEU A 1 83 ? 16.536 2.966 -2.854 1.00 97.25 83 LEU A CA 1
ATOM 643 C C . LEU A 1 83 ? 17.102 4.370 -3.087 1.00 97.25 83 LEU A C 1
ATOM 645 O O . LEU A 1 83 ? 18.196 4.539 -3.620 1.00 97.25 83 LEU A O 1
ATOM 649 N N . GLY A 1 84 ? 16.331 5.379 -2.703 1.00 93.94 84 GLY A N 1
ATOM 650 C CA . GLY A 1 84 ? 16.714 6.786 -2.688 1.00 93.94 84 GLY A CA 1
ATOM 651 C C . GLY A 1 84 ? 16.633 7.383 -1.279 1.00 93.94 84 GLY A C 1
ATOM 652 O O . GLY A 1 84 ? 16.188 6.703 -0.346 1.00 93.94 84 GLY A O 1
ATOM 653 N N . PRO A 1 85 ? 17.036 8.657 -1.116 1.00 91.00 85 PRO A N 1
ATOM 654 C CA . PRO A 1 85 ? 16.947 9.359 0.163 1.00 91.00 85 PRO A CA 1
ATOM 655 C C . PRO A 1 85 ? 15.493 9.458 0.634 1.00 91.00 85 PRO A C 1
ATOM 657 O O . PRO A 1 85 ? 14.571 9.418 -0.176 1.00 91.00 85 PRO A O 1
ATOM 660 N N . VAL A 1 86 ? 15.272 9.586 1.941 1.00 86.25 86 VAL A N 1
ATOM 661 C CA . VAL A 1 86 ? 13.923 9.781 2.496 1.00 86.25 86 VAL A CA 1
ATOM 662 C C . VAL A 1 86 ? 13.269 11.010 1.860 1.00 86.25 86 VAL A C 1
ATOM 664 O O . VAL A 1 86 ? 13.890 12.068 1.780 1.00 86.25 86 VAL A O 1
ATOM 667 N N . GLN A 1 87 ? 12.016 10.874 1.419 1.00 78.94 87 GLN A N 1
ATOM 668 C CA . GLN A 1 87 ? 11.215 12.013 0.980 1.00 78.94 87 GLN A CA 1
ATOM 669 C C . GLN A 1 87 ? 10.417 12.552 2.166 1.00 78.94 87 GLN A C 1
ATOM 671 O O . GLN A 1 87 ? 9.660 11.806 2.797 1.00 78.94 87 GLN A O 1
ATOM 676 N N . SER A 1 88 ? 10.575 13.844 2.446 1.00 69.31 88 SER A N 1
ATOM 677 C CA . SER A 1 88 ? 9.740 14.576 3.401 1.00 69.31 88 SER A CA 1
ATOM 678 C C . SER A 1 88 ? 8.306 14.653 2.874 1.00 69.31 88 SER A C 1
ATOM 680 O O . SER A 1 88 ? 8.098 15.003 1.709 1.00 69.31 88 SER A O 1
ATOM 682 N N . GLY A 1 89 ? 7.301 14.297 3.681 1.00 62.97 89 GLY A N 1
ATOM 683 C CA . GLY A 1 89 ? 5.916 14.288 3.194 1.00 62.97 89 GLY A CA 1
ATOM 684 C C . GLY A 1 89 ? 4.876 13.533 4.031 1.00 62.97 89 GLY A C 1
ATOM 685 O O . GLY A 1 89 ? 5.134 13.050 5.128 1.00 62.97 89 GLY A O 1
ATOM 686 N N . ARG A 1 90 ? 3.662 13.419 3.463 1.00 53.62 90 ARG A N 1
ATOM 687 C CA . ARG A 1 90 ? 2.360 13.136 4.124 1.00 53.62 90 ARG A CA 1
ATOM 688 C C . ARG A 1 90 ? 2.226 11.855 4.971 1.00 53.62 90 ARG A C 1
ATOM 690 O O . ARG A 1 90 ? 1.178 11.665 5.574 1.00 53.62 90 ARG A O 1
ATOM 697 N N . TYR A 1 91 ? 3.231 10.983 5.035 1.00 57.00 91 TYR A N 1
ATOM 698 C CA . TYR A 1 91 ? 3.141 9.679 5.718 1.00 57.00 91 TYR A CA 1
ATOM 699 C C . TYR A 1 91 ? 4.133 9.497 6.876 1.00 57.00 91 TYR A C 1
ATOM 701 O O . TYR A 1 91 ? 4.238 8.394 7.417 1.00 57.00 91 TYR A O 1
ATOM 709 N N . GLU A 1 92 ? 4.832 10.559 7.287 1.00 55.78 92 GLU A N 1
ATOM 710 C CA . GLU A 1 92 ? 5.775 10.533 8.421 1.00 55.78 92 GLU A CA 1
ATOM 711 C C . GLU A 1 92 ? 5.138 10.036 9.731 1.00 55.78 92 GLU A C 1
ATOM 713 O O . GLU A 1 92 ? 5.822 9.462 10.576 1.00 55.78 92 GLU A O 1
ATOM 718 N N . SER A 1 93 ? 3.817 10.168 9.888 1.00 56.38 93 SER A N 1
ATOM 719 C CA . SER A 1 93 ? 3.109 9.714 11.087 1.00 56.38 93 SER A CA 1
ATOM 720 C C . SER A 1 93 ? 2.982 8.187 11.201 1.00 56.38 93 SER A C 1
ATOM 722 O O . SER A 1 93 ? 2.830 7.676 12.314 1.00 56.38 93 SER A O 1
ATOM 724 N N . VAL A 1 94 ? 3.075 7.421 10.103 1.00 63.94 94 VAL A N 1
ATOM 725 C CA . VAL A 1 94 ? 2.725 5.980 10.093 1.00 63.94 94 VAL A CA 1
ATOM 726 C C . VAL A 1 94 ? 3.940 5.070 9.911 1.00 63.94 94 VAL A C 1
ATOM 728 O O . VAL A 1 94 ? 4.027 4.029 10.559 1.00 63.94 94 VAL A O 1
ATOM 731 N N . VAL A 1 95 ? 4.894 5.470 9.074 1.00 70.25 95 VAL A N 1
ATOM 732 C CA . VAL A 1 95 ? 6.122 4.720 8.763 1.00 70.25 95 VAL A CA 1
ATOM 733 C C . VAL A 1 95 ? 7.338 5.429 9.340 1.00 70.25 95 VAL A C 1
ATOM 735 O O . VAL A 1 95 ? 7.438 6.644 9.237 1.00 70.25 95 VAL A O 1
ATOM 738 N N . THR A 1 96 ? 8.304 4.676 9.871 1.00 78.25 96 THR A N 1
ATOM 739 C CA . THR A 1 96 ? 9.664 5.188 10.088 1.00 78.25 96 THR A CA 1
ATOM 740 C C . THR A 1 96 ? 10.459 4.972 8.798 1.00 78.25 96 THR A C 1
ATOM 742 O O . THR A 1 96 ? 10.813 3.830 8.498 1.00 78.25 96 THR A O 1
ATOM 745 N N . PRO A 1 97 ? 10.698 6.018 7.988 1.00 83.25 97 PRO A N 1
ATOM 746 C CA . PRO A 1 97 ? 11.292 5.835 6.674 1.00 83.25 97 PRO A CA 1
ATOM 747 C C . PRO A 1 97 ? 12.793 5.534 6.786 1.00 83.25 97 PRO A C 1
ATOM 749 O O . PRO A 1 97 ? 13.527 6.237 7.476 1.00 83.25 97 PRO A O 1
ATOM 752 N N . TYR A 1 98 ? 13.252 4.507 6.068 1.00 89.75 98 TYR A N 1
ATOM 753 C CA . TYR A 1 98 ? 14.681 4.196 5.877 1.00 89.75 98 TYR A CA 1
ATOM 754 C C . TYR A 1 98 ? 15.216 4.693 4.523 1.00 89.75 98 TYR A C 1
ATOM 756 O O . TYR A 1 98 ? 16.418 4.692 4.277 1.00 89.75 98 TYR A O 1
ATOM 764 N N . GLY A 1 99 ? 14.311 5.114 3.644 1.00 91.62 99 GLY A N 1
ATOM 765 C CA . GLY A 1 99 ? 14.563 5.676 2.323 1.00 91.62 99 GLY A CA 1
ATOM 766 C C . GLY A 1 99 ? 13.252 5.734 1.544 1.00 91.62 99 GLY A C 1
ATOM 767 O O . GLY A 1 99 ? 12.191 5.425 2.091 1.00 91.62 99 GLY A O 1
ATOM 768 N N . CYS A 1 100 ? 13.309 6.101 0.270 1.00 93.38 100 CYS A N 1
ATOM 769 C CA . CYS A 1 100 ? 12.157 6.030 -0.630 1.00 93.38 100 CYS A CA 1
ATOM 770 C C . CYS A 1 100 ? 12.463 5.172 -1.855 1.00 93.38 100 CYS A C 1
ATOM 772 O O . CYS A 1 100 ? 13.626 4.941 -2.192 1.00 93.38 100 CYS A O 1
ATOM 774 N N . LEU A 1 101 ? 11.424 4.713 -2.550 1.00 95.75 101 LEU A N 1
ATOM 775 C CA . LEU A 1 101 ? 11.615 4.254 -3.919 1.00 95.75 101 LEU A CA 1
ATOM 776 C C . LEU A 1 101 ? 12.043 5.433 -4.795 1.00 95.75 101 LEU A C 1
ATOM 778 O O . LEU A 1 101 ? 11.376 6.466 -4.824 1.00 95.75 101 LEU A O 1
ATOM 782 N N . ARG A 1 102 ? 13.133 5.247 -5.543 1.00 96.00 102 ARG A N 1
ATOM 783 C CA . ARG A 1 102 ? 13.617 6.219 -6.525 1.00 96.00 102 ARG A CA 1
ATOM 784 C C . ARG A 1 102 ? 12.532 6.542 -7.551 1.00 96.00 102 ARG A C 1
ATOM 786 O O . ARG A 1 102 ? 11.683 5.710 -7.892 1.00 96.00 102 ARG A O 1
ATOM 793 N N . ASN A 1 103 ? 12.644 7.742 -8.102 1.00 95.75 103 ASN A N 1
ATOM 794 C CA . ASN A 1 103 ? 11.852 8.189 -9.236 1.00 95.75 103 ASN A CA 1
ATOM 795 C C . ASN A 1 103 ? 12.700 8.152 -10.509 1.00 95.75 103 ASN A C 1
ATOM 797 O O . ASN A 1 103 ? 13.925 8.299 -10.475 1.00 95.75 103 ASN A O 1
ATOM 801 N N . LYS A 1 104 ? 12.039 7.958 -11.644 1.00 96.19 104 LYS A N 1
ATOM 802 C CA . LYS A 1 104 ? 12.606 8.217 -12.964 1.00 96.19 104 LYS A CA 1
ATOM 803 C C . LYS A 1 104 ? 12.696 9.724 -13.203 1.00 96.19 104 LYS A C 1
ATOM 805 O O . LYS A 1 104 ? 12.162 10.526 -12.439 1.00 96.19 104 LYS A O 1
ATOM 810 N N . LYS A 1 105 ? 13.317 10.105 -14.322 1.00 95.69 105 LYS A N 1
ATOM 811 C CA . LYS A 1 105 ? 13.424 11.509 -14.752 1.00 95.69 105 LYS A CA 1
ATOM 812 C C . LYS A 1 105 ? 12.062 12.193 -14.933 1.00 95.69 105 LYS A C 1
ATOM 814 O O . LYS A 1 105 ? 11.969 13.390 -14.713 1.00 95.69 105 LYS A O 1
ATOM 819 N N . ASP A 1 106 ? 11.022 11.440 -15.293 1.00 94.50 106 ASP A N 1
ATOM 820 C CA . ASP A 1 106 ? 9.650 11.945 -15.454 1.00 94.50 106 ASP A CA 1
ATOM 821 C C . ASP A 1 106 ? 8.866 12.049 -14.129 1.00 94.50 106 ASP A C 1
ATOM 823 O O . ASP A 1 106 ? 7.669 12.322 -14.138 1.00 94.50 106 ASP A O 1
ATOM 827 N N . GLY A 1 107 ? 9.520 11.792 -12.991 1.00 93.56 107 GLY A N 1
ATOM 828 C CA . GLY A 1 107 ? 8.906 11.804 -11.664 1.00 93.56 107 GLY A CA 1
ATOM 829 C C . GLY A 1 107 ? 8.159 10.520 -11.295 1.00 93.56 107 GLY A C 1
ATOM 830 O O . GLY A 1 107 ? 7.833 10.331 -10.125 1.00 93.56 107 GLY A O 1
ATOM 831 N N . SER A 1 108 ? 7.934 9.596 -12.232 1.00 95.75 108 SER A N 1
ATOM 832 C CA . SER A 1 108 ? 7.256 8.334 -11.932 1.00 95.75 108 SER A CA 1
ATOM 833 C C . SER A 1 108 ? 8.139 7.374 -11.131 1.00 95.75 108 SER A C 1
ATOM 835 O O . SER A 1 108 ? 9.366 7.430 -11.178 1.00 95.75 108 SER A O 1
ATOM 837 N N . CYS A 1 109 ? 7.520 6.453 -10.395 1.00 97.12 109 CYS A N 1
ATOM 838 C CA . CYS A 1 109 ? 8.217 5.417 -9.639 1.00 97.12 109 CYS A CA 1
ATOM 839 C C . CYS A 1 109 ? 9.145 4.589 -10.548 1.00 97.12 109 CYS A C 1
ATOM 841 O O . CYS A 1 109 ? 8.752 4.172 -11.642 1.00 97.12 109 CYS A O 1
ATOM 843 N N . ILE A 1 110 ? 10.351 4.276 -10.059 1.00 97.56 110 ILE A N 1
ATOM 844 C CA . ILE A 1 110 ? 11.370 3.501 -10.787 1.00 97.56 110 ILE A CA 1
ATOM 845 C C . ILE A 1 110 ? 10.857 2.159 -11.335 1.00 97.56 110 ILE A C 1
ATOM 847 O O . ILE A 1 110 ? 11.271 1.732 -12.411 1.00 97.56 110 ILE A O 1
ATOM 851 N N . PHE A 1 111 ? 9.903 1.521 -10.650 1.00 97.69 111 PHE A N 1
ATOM 852 C CA . PHE A 1 111 ? 9.340 0.227 -11.049 1.00 97.69 111 PHE A CA 1
ATOM 853 C C . PHE A 1 111 ? 8.122 0.309 -11.976 1.00 97.69 111 PHE A C 1
ATOM 855 O O . PHE A 1 111 ? 7.579 -0.734 -12.351 1.00 97.69 111 PHE A O 1
ATOM 862 N N . LEU A 1 112 ? 7.660 1.508 -12.341 1.00 97.19 112 LEU A N 1
ATOM 863 C CA . LEU A 1 112 ? 6.578 1.660 -13.310 1.00 97.19 112 LEU A CA 1
ATOM 864 C C . LEU A 1 112 ? 7.079 1.275 -14.707 1.00 97.19 112 LEU A C 1
ATOM 866 O O . LEU A 1 112 ? 8.099 1.779 -15.163 1.00 97.19 112 LEU A O 1
ATOM 870 N N . LYS A 1 113 ? 6.352 0.430 -15.425 1.00 95.38 113 LYS A N 1
ATOM 871 C CA . LYS A 1 113 ? 6.603 0.088 -16.829 1.00 95.38 113 LYS A CA 1
ATOM 872 C C . LYS A 1 113 ? 5.349 0.361 -17.650 1.00 95.38 113 LYS A C 1
ATOM 874 O O . LYS A 1 113 ? 4.238 0.313 -17.122 1.00 95.38 113 LYS A O 1
ATOM 879 N N . PHE A 1 114 ? 5.528 0.675 -18.927 1.00 94.44 114 PHE A N 1
ATOM 880 C CA . PHE A 1 114 ? 4.430 0.717 -19.884 1.00 94.44 114 PHE A CA 1
ATOM 881 C C . PHE A 1 114 ? 4.558 -0.489 -20.810 1.00 94.44 114 PHE A C 1
ATOM 883 O O . PHE A 1 114 ? 5.609 -0.702 -21.410 1.00 94.44 114 PHE A O 1
ATOM 890 N N . ASN A 1 115 ? 3.504 -1.291 -20.877 1.00 94.56 115 ASN A N 1
ATOM 891 C CA . ASN A 1 115 ? 3.383 -2.400 -21.802 1.00 94.56 115 ASN A CA 1
ATOM 892 C C . ASN A 1 115 ? 2.741 -1.868 -23.090 1.00 94.56 115 ASN A C 1
ATOM 894 O O . ASN A 1 115 ? 1.566 -1.497 -23.088 1.00 94.56 115 ASN A O 1
ATOM 898 N N . HIS A 1 116 ? 3.525 -1.798 -24.167 1.00 94.44 116 HIS A N 1
ATOM 899 C CA . HIS A 1 116 ? 3.079 -1.238 -25.444 1.00 94.44 116 HIS A CA 1
ATOM 900 C C . HIS A 1 116 ? 2.033 -2.114 -26.142 1.00 94.44 116 HIS A C 1
ATOM 902 O O . HIS A 1 116 ? 1.093 -1.571 -26.716 1.00 94.44 116 HIS A O 1
ATOM 908 N N . GLU A 1 117 ? 2.142 -3.438 -26.032 1.00 95.50 117 GLU A N 1
ATOM 909 C CA . GLU A 1 117 ? 1.209 -4.392 -26.646 1.00 95.50 117 GLU A CA 1
ATOM 910 C C . GLU A 1 117 ? -0.174 -4.30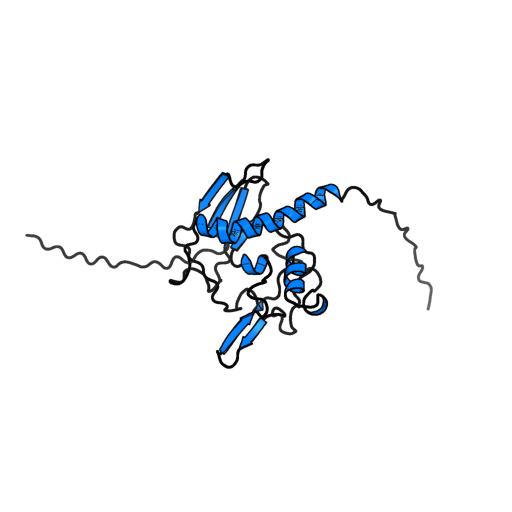2 -25.998 1.00 95.50 117 GLU A C 1
ATOM 912 O O . GLU A 1 117 ? -1.188 -4.133 -26.669 1.00 95.50 117 GLU A O 1
ATOM 917 N N . LYS A 1 118 ? -0.213 -4.331 -24.661 1.00 94.00 118 LYS A N 1
ATOM 918 C CA . LYS A 1 118 ? -1.459 -4.230 -23.883 1.00 94.00 118 LYS A CA 1
ATOM 919 C C . LYS A 1 118 ? -1.952 -2.794 -23.721 1.00 94.00 118 LYS A C 1
ATOM 921 O O . LYS A 1 118 ? -3.021 -2.568 -23.156 1.00 94.00 118 LYS A O 1
ATOM 926 N N . ARG A 1 119 ? -1.148 -1.818 -24.157 1.00 93.88 119 ARG A N 1
ATOM 927 C CA . ARG A 1 119 ? -1.355 -0.377 -23.951 1.00 93.88 119 ARG A CA 1
ATOM 928 C C . ARG A 1 119 ? -1.689 -0.038 -22.491 1.00 93.88 119 ARG A C 1
ATOM 930 O O . ARG A 1 119 ? -2.561 0.786 -22.214 1.00 93.88 119 ARG A O 1
ATOM 937 N N . SER A 1 120 ? -0.993 -0.674 -21.548 1.00 93.12 120 SER A N 1
ATOM 938 C CA . SER A 1 120 ? -1.295 -0.603 -20.113 1.00 93.12 120 SER A CA 1
ATOM 939 C C . SER A 1 120 ? -0.052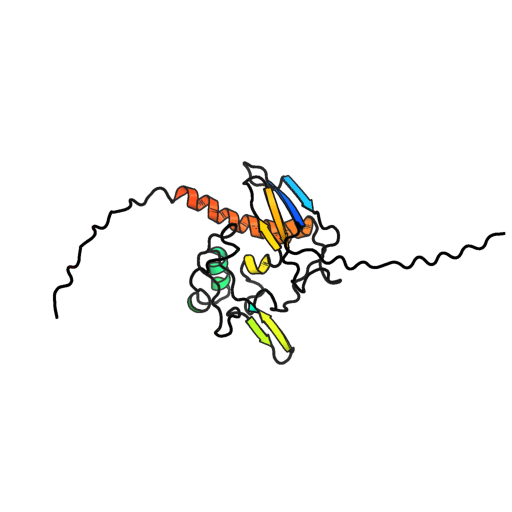 -0.375 -19.257 1.00 93.12 120 SER A C 1
ATOM 941 O O . SER A 1 120 ? 1.059 -0.735 -19.635 1.00 93.12 120 SER A O 1
ATOM 943 N N . TYR A 1 121 ? -0.233 0.185 -18.061 1.00 94.06 121 TYR A N 1
ATOM 944 C CA . TYR A 1 121 ? 0.844 0.297 -17.077 1.00 94.06 121 TYR A CA 1
ATOM 945 C C . TYR A 1 121 ? 1.004 -0.988 -16.260 1.00 94.06 121 TYR A C 1
ATOM 947 O O . TYR A 1 121 ? 0.025 -1.639 -15.901 1.00 94.06 121 TYR A O 1
ATOM 955 N N . GLU A 1 122 ? 2.245 -1.310 -15.910 1.00 94.56 122 GLU A N 1
ATOM 956 C CA . GLU A 1 122 ? 2.611 -2.456 -15.081 1.00 94.56 122 GLU A CA 1
ATOM 957 C C . GLU A 1 122 ? 3.602 -2.022 -13.992 1.00 94.56 122 GLU A C 1
ATOM 959 O O . GLU A 1 122 ? 4.411 -1.115 -14.183 1.00 94.56 122 GLU A O 1
ATOM 964 N N . CYS A 1 123 ? 3.541 -2.656 -12.821 1.00 95.88 123 CYS A N 1
ATOM 965 C CA . CYS A 1 123 ? 4.535 -2.468 -11.767 1.00 95.88 123 CYS A CA 1
ATOM 966 C C . CYS A 1 123 ? 5.442 -3.694 -11.748 1.00 95.88 123 CYS A C 1
ATOM 968 O O . CYS A 1 123 ? 4.961 -4.799 -11.513 1.00 95.88 123 CYS A O 1
ATOM 970 N N . ALA A 1 124 ? 6.743 -3.495 -11.955 1.00 96.19 124 ALA A N 1
ATOM 971 C CA . ALA A 1 124 ? 7.707 -4.593 -12.021 1.00 96.19 124 ALA A CA 1
ATOM 972 C C . ALA A 1 124 ? 7.831 -5.389 -10.708 1.00 96.19 124 ALA A C 1
ATOM 974 O O . ALA A 1 124 ? 8.295 -6.519 -10.734 1.00 96.19 124 ALA A O 1
ATOM 975 N N . ILE A 1 125 ? 7.395 -4.813 -9.584 1.00 96.88 125 ILE A N 1
ATOM 976 C CA . ILE A 1 125 ? 7.441 -5.431 -8.253 1.00 96.88 125 ILE A CA 1
ATOM 977 C C . ILE A 1 125 ? 6.046 -5.606 -7.643 1.00 96.88 125 ILE A C 1
ATOM 979 O O . ILE A 1 125 ? 5.882 -5.474 -6.432 1.00 96.88 125 ILE A O 1
ATOM 983 N N . TYR A 1 126 ? 5.011 -5.827 -8.464 1.00 95.25 126 TYR A N 1
ATOM 984 C CA . TYR A 1 126 ? 3.618 -5.792 -7.997 1.00 95.25 126 TYR A CA 1
ATOM 985 C C . TYR A 1 126 ? 3.344 -6.729 -6.803 1.00 95.25 126 TYR A C 1
ATOM 987 O O . TYR A 1 126 ? 2.629 -6.343 -5.873 1.00 95.25 126 TYR A O 1
ATOM 995 N N . ASP A 1 127 ? 3.946 -7.915 -6.788 1.00 95.31 127 ASP A N 1
ATOM 996 C CA . ASP A 1 127 ? 3.701 -8.921 -5.747 1.00 95.31 127 ASP A CA 1
ATOM 997 C C . ASP A 1 127 ? 4.486 -8.641 -4.457 1.00 95.31 127 ASP A C 1
ATOM 999 O O . ASP A 1 127 ? 4.032 -8.953 -3.359 1.00 95.31 127 ASP A O 1
ATOM 1003 N N . VAL A 1 128 ? 5.615 -7.936 -4.562 1.00 96.00 128 VAL A N 1
ATOM 1004 C CA . VAL A 1 128 ? 6.468 -7.549 -3.424 1.00 96.00 128 VAL A CA 1
ATOM 1005 C C . VAL A 1 128 ? 6.395 -6.053 -3.110 1.00 96.00 128 VAL A C 1
ATOM 1007 O O . VAL A 1 128 ? 7.305 -5.494 -2.497 1.00 96.00 128 VAL A O 1
ATOM 1010 N N . ARG A 1 129 ? 5.295 -5.395 -3.505 1.00 95.00 129 ARG A N 1
ATOM 1011 C CA . ARG A 1 129 ? 5.076 -3.947 -3.334 1.00 95.00 129 ARG A CA 1
ATOM 1012 C C . ARG A 1 129 ? 5.403 -3.462 -1.915 1.00 95.00 129 ARG A C 1
ATOM 1014 O O . ARG A 1 129 ? 5.134 -4.180 -0.952 1.00 95.00 129 ARG A O 1
ATOM 1021 N N . PRO A 1 130 ? 5.891 -2.222 -1.745 1.00 93.44 130 PRO A N 1
ATOM 1022 C CA . PRO A 1 130 ? 6.005 -1.606 -0.428 1.00 93.44 130 PRO A CA 1
ATOM 1023 C C . PRO A 1 130 ? 4.663 -1.522 0.297 1.00 93.44 130 PRO A C 1
ATOM 1025 O O . PRO A 1 130 ? 3.596 -1.522 -0.324 1.00 93.44 130 PRO A O 1
ATOM 1028 N N . ILE A 1 131 ? 4.708 -1.382 1.618 1.00 91.50 131 ILE A N 1
ATOM 1029 C CA . ILE A 1 131 ? 3.504 -1.360 2.447 1.00 91.50 131 ILE A CA 1
ATOM 1030 C C . ILE A 1 131 ? 2.567 -0.197 2.129 1.00 91.50 131 ILE A C 1
ATOM 1032 O O . ILE A 1 131 ? 1.364 -0.409 2.001 1.00 91.50 131 ILE A O 1
ATOM 1036 N N . LEU A 1 132 ? 3.112 0.991 1.861 1.00 90.31 132 LEU A N 1
ATOM 1037 C CA . LEU A 1 132 ? 2.323 2.148 1.437 1.00 90.31 132 LEU A CA 1
ATOM 1038 C C . LEU A 1 132 ? 1.664 1.929 0.063 1.00 90.31 132 LEU A C 1
ATOM 1040 O O . LEU A 1 132 ? 0.531 2.349 -0.155 1.00 90.31 132 LEU A O 1
ATOM 1044 N N . CYS A 1 133 ? 2.311 1.198 -0.854 1.00 92.44 133 CYS A N 1
ATOM 1045 C CA . CYS A 1 133 ? 1.699 0.823 -2.134 1.00 92.44 133 CYS A CA 1
ATOM 1046 C C . CYS A 1 133 ? 0.573 -0.212 -1.991 1.00 92.44 133 CYS A C 1
ATOM 1048 O O . CYS A 1 133 ? -0.290 -0.277 -2.869 1.00 92.44 133 CYS A O 1
ATOM 1050 N N . ARG A 1 134 ? 0.606 -1.056 -0.950 1.00 91.69 134 ARG A N 1
ATOM 1051 C CA . ARG A 1 134 ? -0.485 -1.992 -0.628 1.00 91.69 134 ARG A CA 1
ATOM 1052 C C . ARG A 1 134 ? -1.657 -1.285 0.049 1.00 91.69 134 ARG A C 1
ATOM 1054 O O . ARG A 1 134 ? -2.794 -1.627 -0.247 1.00 91.69 134 ARG A O 1
ATOM 1061 N N . LEU A 1 135 ? -1.366 -0.309 0.910 1.00 91.69 135 LEU A N 1
ATOM 1062 C CA . LEU A 1 135 ? -2.371 0.481 1.622 1.00 91.69 135 LEU A CA 1
ATOM 1063 C C . LEU A 1 135 ? -3.126 1.444 0.707 1.00 91.69 135 LEU A C 1
ATOM 1065 O O . LEU A 1 135 ? -4.303 1.677 0.935 1.00 91.69 135 LEU A O 1
ATOM 1069 N N . TYR A 1 136 ? -2.495 1.981 -0.339 1.00 91.75 136 TYR A N 1
ATOM 1070 C CA . TYR A 1 136 ? -3.163 2.903 -1.257 1.00 91.75 136 TYR A CA 1
ATOM 1071 C C . TYR A 1 136 ? -4.470 2.305 -1.829 1.00 91.75 136 TYR A C 1
ATOM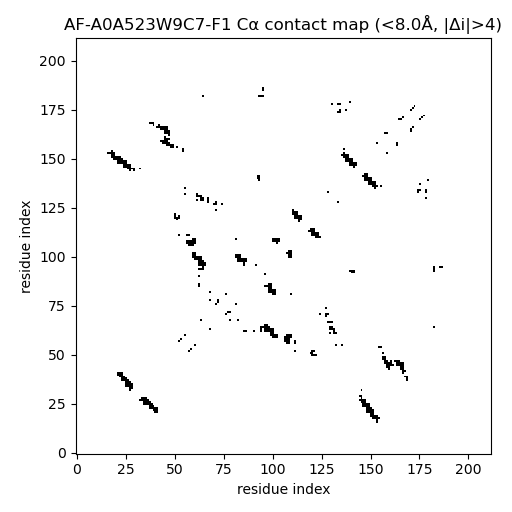 1073 O O . TYR A 1 136 ? -4.425 1.212 -2.406 1.00 91.75 136 TYR A O 1
ATOM 1081 N N . PRO A 1 137 ? -5.618 3.013 -1.769 1.00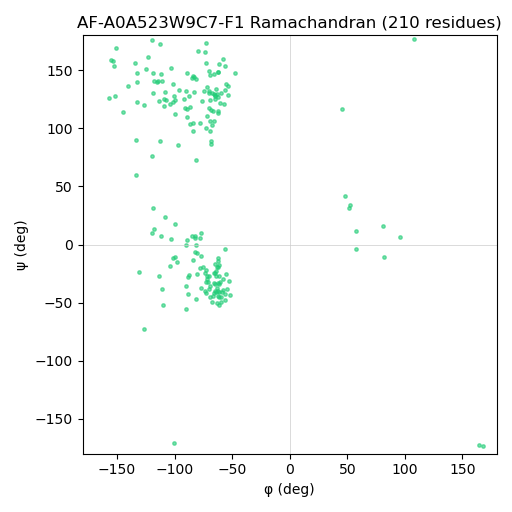 93.19 137 PRO A N 1
ATOM 1082 C CA . PRO A 1 137 ? -5.802 4.446 -1.498 1.00 93.19 137 PRO A CA 1
ATOM 1083 C C . PRO A 1 137 ? -6.215 4.783 -0.056 1.00 93.19 137 PRO A C 1
ATOM 1085 O O . PRO A 1 137 ? -6.756 5.862 0.181 1.00 93.19 137 PRO A O 1
ATOM 1088 N N . PHE A 1 138 ? -6.026 3.865 0.887 1.00 92.25 138 PHE A N 1
ATOM 1089 C CA . PHE A 1 138 ? -6.354 4.074 2.289 1.00 92.25 138 PHE A CA 1
ATOM 1090 C C . PHE A 1 138 ? -5.230 4.822 3.003 1.00 92.25 138 PHE A C 1
ATOM 1092 O O . PHE A 1 138 ? -4.057 4.451 2.923 1.00 92.25 138 PHE A O 1
ATOM 1099 N N . GLU A 1 139 ? -5.611 5.864 3.730 1.00 88.19 139 GLU A N 1
ATOM 1100 C CA . GLU A 1 139 ? -4.738 6.608 4.628 1.00 88.19 139 GLU A CA 1
ATOM 1101 C C . GLU A 1 139 ? -5.007 6.155 6.061 1.00 88.19 139 GLU A C 1
ATOM 1103 O O . GLU A 1 139 ? -6.152 5.929 6.454 1.00 88.19 139 GLU A O 1
ATOM 1108 N N . VAL A 1 140 ? -3.942 5.991 6.840 1.00 87.94 140 VAL A N 1
ATOM 1109 C CA . VAL A 1 140 ? -4.025 5.533 8.225 1.00 87.94 140 VAL A CA 1
ATOM 1110 C C . VAL A 1 140 ? -3.591 6.671 9.125 1.00 87.94 140 VAL A C 1
ATOM 1112 O O . VAL A 1 140 ? -2.468 7.153 9.022 1.00 87.94 140 VAL A O 1
ATOM 1115 N N . GLU A 1 141 ? -4.456 7.059 10.048 1.00 86.62 141 GLU A N 1
ATOM 1116 C CA . GLU A 1 141 ? -4.135 8.017 11.095 1.00 86.62 141 GLU A CA 1
ATOM 1117 C C . GLU A 1 141 ? -4.182 7.329 12.454 1.00 86.62 141 GLU A C 1
ATOM 1119 O O . GLU A 1 141 ? -5.074 6.525 12.738 1.00 86.62 141 GLU A O 1
ATOM 1124 N N . THR A 1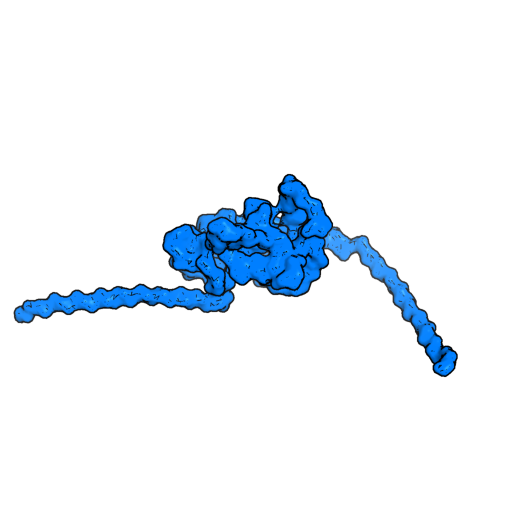 142 ? -3.240 7.679 13.326 1.00 85.00 142 THR A N 1
ATOM 1125 C CA . THR A 1 142 ? -3.181 7.185 14.706 1.00 85.00 142 THR A CA 1
ATOM 1126 C C . THR A 1 142 ? -3.277 8.360 15.678 1.00 85.00 142 THR A C 1
ATOM 1128 O O . THR A 1 142 ? -2.252 8.774 16.222 1.00 85.00 142 THR A O 1
ATOM 1131 N N . PRO A 1 143 ? -4.476 8.936 15.898 1.00 84.62 143 PRO A N 1
ATOM 1132 C CA . PRO A 1 143 ? -4.628 10.098 16.776 1.00 84.62 143 PRO A CA 1
ATOM 1133 C C . PRO A 1 143 ? -4.278 9.796 18.238 1.00 84.62 143 PRO A C 1
ATOM 1135 O O . PRO A 1 143 ? -3.976 10.703 19.002 1.00 84.62 143 PRO A O 1
ATOM 1138 N N . SER A 1 144 ? -4.341 8.523 18.641 1.00 83.50 144 SER A N 1
ATOM 1139 C CA . SER A 1 144 ? -3.938 8.060 19.969 1.00 83.50 144 SER A CA 1
ATOM 1140 C C . SER A 1 144 ? -3.440 6.609 19.914 1.00 83.50 144 SER A C 1
ATOM 1142 O O . SER A 1 144 ? -3.664 5.916 18.914 1.00 83.50 144 SER A O 1
ATOM 1144 N N . PRO A 1 145 ? -2.831 6.090 20.994 1.00 82.44 145 PRO A N 1
ATOM 1145 C CA . PRO A 1 145 ? -2.486 4.674 21.096 1.00 82.44 145 PRO A CA 1
ATOM 1146 C C . PRO A 1 145 ? -3.696 3.721 21.063 1.00 82.44 145 PRO A C 1
ATOM 1148 O O . PRO A 1 145 ? -3.529 2.545 20.754 1.00 82.44 145 PRO A O 1
ATOM 1151 N N . ASN A 1 146 ? -4.912 4.198 21.336 1.00 87.75 146 ASN A N 1
ATOM 1152 C CA . ASN A 1 146 ? -6.060 3.314 21.578 1.00 87.75 146 ASN A CA 1
ATOM 1153 C C . ASN A 1 146 ? -6.989 3.191 20.372 1.00 87.75 146 ASN A C 1
ATOM 1155 O O . ASN A 1 146 ? -7.881 2.344 20.361 1.00 87.75 146 ASN A O 1
ATOM 1159 N N . PHE A 1 147 ? -6.820 4.031 19.350 1.00 89.00 147 PHE A N 1
ATOM 1160 C CA . PHE A 1 147 ? -7.603 3.887 18.133 1.00 89.00 147 PHE A CA 1
ATOM 1161 C C . PHE A 1 147 ? -6.903 4.426 16.891 1.00 89.00 147 PHE A C 1
ATOM 1163 O O . PHE A 1 147 ? -6.087 5.346 16.940 1.00 89.00 147 PHE A O 1
ATOM 1170 N N . ILE A 1 148 ? -7.294 3.845 15.763 1.00 90.81 148 ILE A N 1
ATOM 1171 C CA . ILE A 1 148 ? -6.837 4.174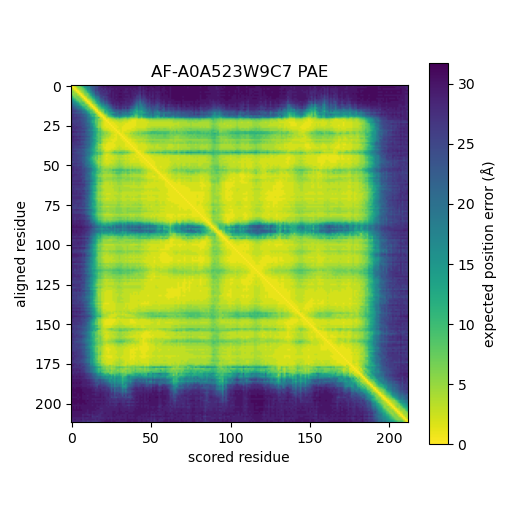 14.419 1.00 90.81 148 ILE A CA 1
ATOM 1172 C C . ILE A 1 148 ? -8.040 4.664 13.615 1.00 90.81 148 ILE A C 1
ATOM 1174 O O . ILE A 1 148 ? -9.135 4.105 13.729 1.00 90.81 148 ILE A O 1
ATOM 1178 N N . ILE A 1 149 ? -7.827 5.680 12.784 1.00 92.06 149 ILE A N 1
ATOM 1179 C CA . ILE A 1 149 ? -8.790 6.128 11.778 1.00 92.06 149 ILE A CA 1
ATOM 1180 C C . ILE A 1 149 ? -8.266 5.730 10.400 1.00 92.06 149 ILE A C 1
ATOM 1182 O O . ILE A 1 149 ? -7.105 5.971 10.074 1.00 92.06 149 ILE A O 1
ATOM 1186 N N . ILE A 1 150 ? -9.130 5.119 9.594 1.00 92.62 150 ILE A N 1
ATOM 1187 C CA . ILE A 1 150 ? -8.872 4.838 8.183 1.00 92.62 150 ILE A CA 1
ATOM 1188 C C . ILE A 1 150 ? -9.614 5.887 7.365 1.00 92.62 150 ILE A C 1
ATOM 1190 O O . ILE A 1 150 ? -10.836 5.999 7.476 1.00 92.62 150 ILE A O 1
ATOM 1194 N N . LYS A 1 151 ? -8.880 6.624 6.537 1.00 92.25 151 LYS A N 1
ATOM 1195 C CA . LYS A 1 151 ? -9.399 7.589 5.563 1.00 92.25 151 LYS A CA 1
ATOM 1196 C C . LYS A 1 151 ? -9.150 7.108 4.142 1.00 92.25 151 LYS A C 1
ATOM 1198 O O . LYS A 1 151 ? -8.474 6.099 3.927 1.00 92.25 151 LYS A O 1
ATOM 1203 N N . ILE A 1 152 ? -9.706 7.821 3.167 1.00 90.75 152 ILE A N 1
ATOM 1204 C CA . ILE A 1 152 ? -9.581 7.459 1.758 1.00 90.75 152 ILE A CA 1
ATOM 1205 C C . ILE A 1 152 ? -9.202 8.628 0.857 1.00 90.75 152 ILE A C 1
ATOM 1207 O O . ILE A 1 152 ? -9.729 9.738 0.959 1.00 90.75 152 ILE A O 1
ATOM 1211 N N . ILE A 1 153 ? -8.328 8.324 -0.099 1.00 87.81 153 ILE A N 1
ATOM 1212 C CA . ILE A 1 153 ? -8.007 9.196 -1.223 1.00 87.81 153 ILE A CA 1
ATOM 1213 C C . ILE A 1 153 ? -9.062 8.968 -2.311 1.00 87.81 153 ILE A C 1
ATOM 1215 O O . ILE A 1 153 ? -8.977 8.023 -3.101 1.00 87.81 153 ILE A O 1
ATOM 1219 N N . SER A 1 154 ? -10.070 9.840 -2.353 1.00 85.50 154 SER A N 1
ATOM 1220 C CA . SER A 1 154 ? -11.276 9.675 -3.181 1.00 85.50 154 SER A CA 1
ATOM 1221 C C . SER A 1 154 ? -11.035 9.691 -4.698 1.00 85.50 154 SER A C 1
ATOM 1223 O O . SER A 1 154 ? -11.878 9.215 -5.452 1.00 85.50 154 SER A O 1
ATOM 1225 N N . CYS A 1 155 ? -9.881 10.167 -5.180 1.00 86.38 155 CYS A N 1
ATOM 1226 C CA . CYS A 1 155 ? -9.566 10.214 -6.615 1.00 86.38 155 CYS A CA 1
ATOM 1227 C C . CYS A 1 155 ? -9.058 8.881 -7.201 1.00 86.38 155 CYS A C 1
ATOM 1229 O O . CYS A 1 155 ? -8.766 8.787 -8.398 1.00 86.38 155 CYS A O 1
ATOM 1231 N N . CYS A 1 156 ? -8.934 7.827 -6.392 1.00 91.88 156 CYS A N 1
ATOM 1232 C CA . CYS A 1 156 ? -8.461 6.540 -6.879 1.00 91.88 156 CYS A CA 1
ATOM 1233 C C . CYS A 1 156 ? -9.486 5.867 -7.808 1.00 91.88 156 CYS A C 1
ATOM 1235 O O . CYS A 1 156 ? -10.602 5.542 -7.410 1.00 91.88 156 CYS A O 1
ATOM 1237 N N . ARG A 1 157 ? -9.057 5.526 -9.033 1.00 91.94 157 ARG A N 1
ATOM 1238 C CA . ARG A 1 157 ? -9.884 4.808 -10.027 1.00 91.94 157 ARG A CA 1
ATOM 1239 C C . ARG A 1 157 ? -10.319 3.403 -9.593 1.00 91.94 157 ARG A C 1
ATOM 1241 O O . ARG A 1 157 ? -11.119 2.783 -10.279 1.00 91.94 157 ARG A O 1
ATOM 1248 N N . GLY A 1 158 ? -9.747 2.870 -8.513 1.00 93.31 158 GLY A N 1
ATOM 1249 C CA . GLY A 1 158 ? -10.117 1.570 -7.952 1.00 93.31 158 GLY A CA 1
ATOM 1250 C C . GLY A 1 158 ? -11.335 1.593 -7.036 1.00 93.31 158 GLY A C 1
ATOM 1251 O O . GLY A 1 158 ? -11.781 0.527 -6.619 1.00 93.31 158 GLY A O 1
ATOM 1252 N N . LEU A 1 159 ? -11.868 2.772 -6.721 1.00 93.94 159 LEU A N 1
ATOM 1253 C CA . LEU A 1 159 ? -12.998 2.938 -5.812 1.00 93.94 159 LEU A CA 1
ATOM 1254 C C . LEU A 1 159 ? -14.337 2.727 -6.516 1.00 93.94 159 LEU A C 1
ATOM 1256 O O . L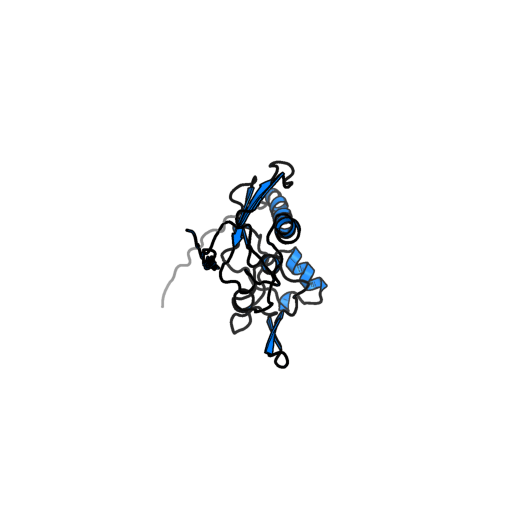EU A 1 159 ? -14.490 3.101 -7.674 1.00 93.94 159 LEU A O 1
ATOM 1260 N N . ASN A 1 160 ? -15.294 2.135 -5.799 1.00 93.38 160 ASN A N 1
ATOM 1261 C CA . ASN A 1 160 ? -16.699 1.977 -6.192 1.00 93.38 160 ASN A CA 1
ATOM 1262 C C . ASN A 1 160 ? -16.918 1.339 -7.574 1.00 93.38 160 ASN A C 1
ATOM 1264 O O . ASN A 1 160 ? -17.879 1.647 -8.271 1.00 93.38 160 ASN A O 1
ATOM 1268 N N . ASN A 1 161 ? -16.038 0.412 -7.958 1.00 91.75 161 ASN A N 1
ATOM 1269 C CA . ASN A 1 161 ? -16.229 -0.403 -9.154 1.00 91.75 161 ASN A CA 1
ATOM 1270 C C . ASN A 1 161 ? -17.016 -1.677 -8.814 1.00 91.75 161 ASN A C 1
ATOM 1272 O O . ASN A 1 161 ? -16.843 -2.247 -7.735 1.00 91.75 161 ASN A O 1
ATOM 1276 N N . ALA A 1 162 ? -17.821 -2.163 -9.764 1.00 92.56 162 ALA A N 1
ATOM 1277 C CA . ALA A 1 162 ? -18.616 -3.385 -9.608 1.00 92.56 162 ALA A CA 1
ATOM 1278 C C . ALA A 1 162 ? -17.759 -4.638 -9.347 1.00 92.56 162 ALA A C 1
ATOM 1280 O O . ALA A 1 162 ? -18.168 -5.523 -8.605 1.00 92.56 162 ALA A O 1
ATOM 1281 N N . ASP A 1 163 ? -16.546 -4.688 -9.903 1.00 95.00 163 ASP A N 1
ATOM 1282 C CA . ASP A 1 163 ? -15.588 -5.775 -9.686 1.00 95.00 163 ASP A CA 1
ATOM 1283 C C . ASP A 1 163 ? -14.740 -5.603 -8.413 1.00 95.00 163 ASP A C 1
ATOM 1285 O O . ASP A 1 163 ? -13.779 -6.349 -8.219 1.00 95.00 163 ASP A O 1
ATOM 1289 N N . GLY A 1 164 ? -15.050 -4.597 -7.588 1.00 95.75 164 GLY A N 1
ATOM 1290 C CA . GLY A 1 164 ? -14.385 -4.312 -6.322 1.00 95.75 164 GLY A CA 1
ATOM 1291 C C . GLY A 1 164 ? -14.938 -5.120 -5.150 1.00 95.75 164 GLY A C 1
ATOM 1292 O O . GLY A 1 164 ? -16.151 -5.321 -5.029 1.00 95.75 164 GLY A O 1
ATOM 1293 N N . GLU A 1 165 ? -14.045 -5.529 -4.249 1.00 96.31 165 GLU A N 1
ATOM 1294 C CA . GLU A 1 165 ? -14.422 -6.136 -2.972 1.00 96.31 165 GLU A CA 1
ATOM 1295 C C . GLU A 1 165 ? -15.063 -5.082 -2.064 1.00 96.31 165 GLU A C 1
ATOM 1297 O O . GLU A 1 165 ? -14.705 -3.903 -2.125 1.00 96.31 165 GLU A O 1
ATOM 1302 N N . LEU A 1 166 ? -16.032 -5.493 -1.247 1.00 96.81 166 LEU A N 1
ATOM 1303 C CA . LEU A 1 166 ? -16.650 -4.610 -0.266 1.00 96.81 166 LEU A CA 1
ATOM 1304 C C . LEU A 1 166 ? -15.631 -4.255 0.821 1.00 96.81 166 LEU A C 1
ATOM 1306 O O . LEU A 1 166 ? -15.006 -5.138 1.398 1.00 96.81 166 LEU A O 1
ATOM 1310 N N . VAL A 1 167 ? -15.483 -2.968 1.127 1.00 95.75 167 VAL A N 1
ATOM 1311 C CA . VAL A 1 167 ? -14.608 -2.490 2.203 1.00 95.75 167 VAL A CA 1
ATOM 1312 C C . VAL A 1 167 ? -15.341 -2.630 3.535 1.00 95.75 167 VAL A C 1
ATOM 1314 O O . VAL A 1 167 ? -15.812 -1.663 4.128 1.00 95.75 167 VAL A O 1
ATOM 1317 N N . ASP A 1 168 ? -15.478 -3.873 3.980 1.00 95.31 168 ASP A N 1
ATOM 1318 C CA . ASP A 1 168 ? -16.100 -4.245 5.243 1.00 95.31 168 ASP A CA 1
ATOM 1319 C C . ASP A 1 168 ? -15.052 -4.561 6.330 1.00 95.31 168 ASP A C 1
ATOM 1321 O O . ASP A 1 168 ? -13.846 -4.339 6.177 1.00 95.31 168 ASP A O 1
ATOM 1325 N N . LYS A 1 169 ? -15.511 -5.091 7.468 1.00 95.06 169 LYS A N 1
ATOM 1326 C CA . LYS A 1 169 ? -14.632 -5.487 8.575 1.00 95.06 169 LYS A CA 1
ATOM 1327 C C . LYS A 1 169 ? -13.583 -6.523 8.145 1.00 95.06 169 LYS A C 1
ATOM 1329 O O . LYS A 1 169 ? -12.444 -6.442 8.601 1.00 95.06 169 LYS A O 1
ATOM 1334 N N . ARG A 1 170 ? -13.950 -7.485 7.292 1.00 94.75 170 ARG A N 1
ATOM 1335 C CA . ARG A 1 170 ? -13.052 -8.545 6.816 1.00 94.75 170 ARG A CA 1
ATOM 1336 C C . ARG A 1 170 ? -11.984 -7.959 5.899 1.00 94.75 170 ARG A C 1
ATOM 1338 O O . ARG A 1 170 ? -10.806 -8.240 6.107 1.00 94.75 170 ARG A O 1
ATOM 1345 N N . PHE A 1 171 ? -12.376 -7.093 4.965 1.00 95.06 171 PHE A N 1
ATOM 1346 C CA . PHE A 1 171 ? -11.440 -6.374 4.103 1.00 95.06 171 PHE A CA 1
ATOM 1347 C C . PHE A 1 171 ? -10.416 -5.587 4.931 1.00 95.06 171 PHE A C 1
ATOM 1349 O O . PHE A 1 171 ? -9.210 -5.679 4.700 1.00 95.06 171 PHE A O 1
ATOM 1356 N N . ILE A 1 172 ? -10.886 -4.836 5.935 1.00 94.44 172 ILE A N 1
ATOM 1357 C CA . ILE A 1 172 ? -10.016 -4.034 6.804 1.00 94.44 172 ILE A CA 1
ATOM 1358 C C . ILE A 1 172 ? -9.007 -4.917 7.536 1.00 94.44 172 ILE A C 1
ATOM 1360 O O . ILE A 1 172 ? -7.828 -4.572 7.571 1.00 94.44 172 ILE A O 1
ATOM 1364 N N . ILE A 1 173 ? -9.439 -6.046 8.101 1.00 91.75 173 ILE A N 1
ATOM 1365 C CA . ILE A 1 173 ? -8.540 -6.971 8.802 1.00 91.75 173 ILE A CA 1
ATOM 1366 C C . ILE A 1 173 ? -7.473 -7.506 7.840 1.00 91.75 173 ILE A C 1
ATOM 1368 O O . ILE A 1 173 ? -6.282 -7.365 8.116 1.00 91.75 173 ILE A O 1
ATOM 1372 N N . ASN A 1 174 ? -7.897 -8.033 6.691 1.00 90.06 174 ASN A N 1
ATOM 1373 C CA . ASN A 1 174 ? -7.024 -8.752 5.764 1.00 90.06 174 ASN A CA 1
ATOM 1374 C C . ASN A 1 174 ? -6.055 -7.842 4.998 1.00 90.06 174 ASN A C 1
ATOM 1376 O O . ASN A 1 174 ? -4.962 -8.266 4.639 1.00 90.06 174 ASN A O 1
ATOM 1380 N N . HIS A 1 175 ? -6.451 -6.602 4.701 1.00 89.44 175 HIS A N 1
ATOM 1381 C CA . HIS A 1 175 ? -5.678 -5.736 3.804 1.00 89.44 175 HIS A CA 1
ATOM 1382 C C . HIS A 1 175 ? -5.070 -4.513 4.486 1.00 89.44 175 HIS A C 1
ATOM 1384 O O . HIS A 1 175 ? -4.041 -4.013 4.027 1.00 89.44 175 HIS A O 1
ATOM 1390 N N . ILE A 1 176 ? -5.681 -4.022 5.567 1.00 89.69 176 ILE A N 1
ATOM 1391 C CA . ILE A 1 176 ? -5.276 -2.763 6.201 1.00 89.69 176 ILE A CA 1
ATOM 1392 C C . ILE A 1 176 ? -4.627 -3.022 7.560 1.00 89.69 176 ILE A C 1
ATOM 1394 O O . ILE A 1 176 ? -3.514 -2.560 7.802 1.00 89.69 176 ILE A O 1
ATOM 1398 N N . ALA A 1 177 ? -5.273 -3.783 8.443 1.00 84.06 177 ALA A N 1
ATOM 1399 C CA . ALA A 1 177 ? -4.775 -4.019 9.794 1.00 84.06 177 ALA A CA 1
ATOM 1400 C C . ALA A 1 177 ? -3.419 -4.737 9.789 1.00 84.06 177 ALA A C 1
ATOM 1402 O O . ALA A 1 177 ? -2.498 -4.294 10.475 1.00 84.06 177 ALA A O 1
ATOM 1403 N N . GLU A 1 178 ? -3.252 -5.775 8.964 1.00 72.12 178 GLU A N 1
ATOM 1404 C CA . GLU A 1 178 ? -1.956 -6.445 8.798 1.00 72.12 178 GLU A CA 1
ATOM 1405 C C . GLU A 1 178 ? -0.853 -5.471 8.380 1.00 72.12 178 GLU A C 1
ATOM 1407 O O . GLU A 1 178 ? 0.263 -5.505 8.905 1.00 72.12 178 GLU A O 1
ATOM 1412 N N . ALA A 1 179 ? -1.159 -4.561 7.455 1.00 75.81 179 ALA A N 1
ATOM 1413 C CA . ALA A 1 179 ? -0.203 -3.555 7.036 1.00 75.81 179 ALA A CA 1
ATOM 1414 C C . ALA A 1 179 ? 0.151 -2.616 8.205 1.00 75.81 179 ALA A C 1
ATOM 1416 O O . ALA A 1 179 ? 1.323 -2.340 8.435 1.00 75.81 179 ALA A O 1
ATOM 1417 N N . ILE A 1 180 ? -0.819 -2.204 9.020 1.00 77.56 180 ILE A N 1
ATOM 1418 C CA . ILE A 1 180 ? -0.582 -1.327 10.176 1.00 77.56 180 ILE A CA 1
ATOM 1419 C C . ILE A 1 180 ? 0.247 -2.009 11.274 1.00 77.56 180 ILE A C 1
ATOM 1421 O O . ILE A 1 180 ? 1.167 -1.403 11.826 1.00 77.56 180 ILE A O 1
ATOM 1425 N N . PHE A 1 181 ? -0.045 -3.263 11.618 1.00 74.38 181 PHE A N 1
ATOM 1426 C CA . PHE A 1 181 ? 0.710 -3.970 12.658 1.00 74.38 181 PHE A CA 1
ATOM 1427 C C . PHE A 1 181 ? 2.160 -4.223 12.249 1.00 74.38 181 PHE A C 1
ATOM 1429 O O . PHE A 1 181 ? 3.069 -4.109 13.076 1.00 74.38 181 PHE A O 1
ATOM 1436 N N . ASN A 1 182 ? 2.395 -4.449 10.957 1.00 65.75 182 ASN A N 1
ATOM 1437 C CA . ASN A 1 182 ? 3.743 -4.517 10.412 1.00 65.75 182 ASN A CA 1
ATOM 1438 C C . ASN A 1 182 ? 4.521 -3.199 10.595 1.00 65.75 182 ASN A C 1
ATOM 1440 O O . ASN A 1 182 ? 5.716 -3.257 10.881 1.00 65.75 182 ASN A O 1
ATOM 1444 N N . LEU A 1 183 ? 3.854 -2.038 10.531 1.00 66.69 183 LEU A N 1
ATOM 1445 C CA . LEU A 1 183 ? 4.463 -0.718 10.764 1.00 66.69 183 LEU A CA 1
ATOM 1446 C C . LEU A 1 183 ? 4.797 -0.451 12.238 1.00 66.69 183 LEU A C 1
ATOM 1448 O O . LEU A 1 183 ? 5.863 0.069 12.557 1.00 66.69 183 LEU A O 1
ATOM 1452 N N . ASN A 1 184 ? 3.907 -0.826 13.158 1.00 60.09 184 ASN A N 1
ATOM 1453 C CA . ASN A 1 184 ? 4.080 -0.509 14.581 1.00 60.09 184 ASN A CA 1
ATOM 1454 C C . ASN A 1 184 ? 5.189 -1.326 15.262 1.00 60.09 184 ASN A C 1
ATOM 1456 O O . ASN A 1 184 ? 5.814 -0.830 16.197 1.00 60.09 184 ASN A O 1
ATOM 1460 N N . SER A 1 185 ? 5.489 -2.533 14.771 1.00 55.09 185 SER A N 1
ATOM 1461 C CA . SER A 1 185 ? 6.589 -3.359 15.297 1.00 55.09 185 SER A CA 1
ATOM 1462 C C . SER A 1 185 ? 7.982 -2.711 15.171 1.00 55.09 185 SER A C 1
ATOM 1464 O O . SER A 1 185 ? 8.919 -3.118 15.859 1.00 55.09 185 SER A O 1
ATOM 1466 N N . GLU A 1 186 ? 8.122 -1.691 14.317 1.00 50.72 186 GLU A N 1
ATOM 1467 C CA . GLU A 1 186 ? 9.361 -0.930 14.127 1.00 50.72 186 GLU A CA 1
ATOM 1468 C C . GLU A 1 186 ? 9.476 0.258 15.105 1.00 50.72 186 GLU A C 1
ATOM 1470 O O . GLU A 1 186 ? 10.584 0.605 15.513 1.00 50.72 186 GLU A O 1
ATOM 1475 N N . LYS A 1 187 ? 8.348 0.830 15.560 1.00 50.25 187 LYS A N 1
ATOM 1476 C CA . LYS A 1 187 ? 8.323 1.976 16.490 1.00 50.25 187 LYS A CA 1
ATOM 1477 C C . LYS A 1 187 ? 8.698 1.580 17.923 1.00 50.25 187 LYS A C 1
ATOM 1479 O O . LYS A 1 187 ? 9.470 2.285 18.569 1.00 50.25 187 LYS A O 1
ATOM 1484 N N . THR A 1 188 ? 8.233 0.424 18.403 1.00 44.69 188 THR A N 1
ATOM 1485 C CA . THR A 1 188 ? 8.485 -0.052 19.781 1.00 44.69 188 THR A CA 1
ATOM 1486 C C . THR A 1 188 ? 9.969 -0.315 20.062 1.00 44.69 188 THR A C 1
ATOM 1488 O O . THR A 1 188 ? 10.416 -0.175 21.194 1.00 44.69 188 THR A O 1
ATOM 1491 N N . LYS A 1 189 ? 10.767 -0.640 19.036 1.00 38.50 189 LYS A N 1
ATOM 1492 C CA . LYS A 1 189 ? 12.208 -0.897 19.198 1.00 38.50 189 LYS A CA 1
ATOM 1493 C C . LYS A 1 189 ? 13.048 0.375 19.325 1.00 38.50 189 LYS A C 1
ATOM 1495 O O . LYS A 1 189 ? 14.160 0.300 19.832 1.00 38.50 189 LYS A O 1
ATOM 1500 N N . LYS A 1 190 ? 12.547 1.534 18.881 1.00 39.03 190 LYS A N 1
ATOM 1501 C CA . LYS A 1 190 ? 13.315 2.790 18.883 1.00 39.03 190 LYS A CA 1
ATOM 1502 C C . LYS A 1 190 ? 13.200 3.576 20.192 1.00 39.03 190 LYS A C 1
ATOM 1504 O O . LYS A 1 190 ? 14.165 4.229 20.568 1.00 39.03 190 LYS A O 1
ATOM 1509 N N . GLY A 1 191 ? 12.102 3.406 20.938 1.00 29.58 191 GLY A N 1
ATOM 1510 C CA . GLY A 1 191 ? 11.942 3.982 22.283 1.00 29.58 191 GLY A CA 1
ATOM 1511 C C . GLY A 1 191 ? 12.960 3.478 23.319 1.00 29.58 191 GLY A C 1
ATOM 1512 O O . GLY A 1 191 ? 13.119 4.100 24.359 1.00 29.58 191 GLY A O 1
ATOM 1513 N N . PHE A 1 192 ? 13.679 2.389 23.020 1.00 26.36 192 PHE A N 1
ATOM 1514 C CA . PHE A 1 192 ? 14.747 1.841 23.866 1.00 26.36 192 PHE A CA 1
ATOM 1515 C C . PHE A 1 192 ? 16.167 2.265 23.448 1.00 26.36 192 PHE A C 1
ATOM 1517 O O . PHE A 1 192 ? 17.099 2.078 24.220 1.00 26.36 192 PHE A O 1
ATOM 1524 N N . ILE A 1 193 ? 16.364 2.812 22.240 1.00 34.56 193 ILE A N 1
ATOM 1525 C CA . ILE A 1 193 ? 17.711 3.061 21.682 1.00 34.56 193 ILE A CA 1
ATOM 1526 C C . ILE A 1 193 ? 18.097 4.552 21.761 1.00 34.56 193 ILE A C 1
ATOM 1528 O O . ILE A 1 193 ? 19.277 4.887 21.745 1.00 34.56 193 ILE A O 1
ATOM 1532 N N . GLU A 1 194 ? 17.138 5.463 21.941 1.00 34.03 194 GLU A N 1
ATOM 1533 C CA . GLU A 1 194 ? 17.392 6.916 21.976 1.00 34.03 194 GLU A CA 1
ATOM 1534 C C . GLU A 1 194 ? 17.999 7.460 23.292 1.00 34.03 194 GLU A C 1
ATOM 1536 O O . GLU A 1 194 ? 18.133 8.670 23.440 1.00 34.03 194 GLU A O 1
ATOM 1541 N N . GLN A 1 195 ? 18.438 6.607 24.232 1.00 38.03 195 GLN A N 1
ATOM 1542 C CA . GLN A 1 195 ? 19.085 7.045 25.487 1.00 38.03 195 GLN A CA 1
ATOM 1543 C C . GLN A 1 195 ? 20.618 6.895 25.536 1.00 38.03 195 GLN A C 1
ATOM 1545 O O . GLN A 1 195 ? 21.215 7.182 26.569 1.00 38.03 195 GLN A O 1
ATOM 1550 N N . THR A 1 196 ? 21.296 6.480 24.459 1.00 35.19 196 THR A N 1
ATOM 1551 C CA . THR A 1 196 ? 22.758 6.249 24.511 1.00 35.19 196 THR A CA 1
ATOM 1552 C C . THR A 1 196 ? 23.535 6.860 23.347 1.00 35.19 196 THR A C 1
ATOM 1554 O O . THR A 1 196 ? 24.245 6.159 22.640 1.00 35.19 196 THR A O 1
ATOM 1557 N N . VAL A 1 197 ? 23.474 8.185 23.162 1.00 28.84 197 VAL A N 1
ATOM 1558 C CA . VAL A 1 197 ? 24.573 8.910 22.489 1.00 28.84 197 VAL A CA 1
ATOM 1559 C C . VAL A 1 197 ? 24.748 10.305 23.117 1.00 28.84 197 VAL A C 1
ATOM 1561 O O . VAL A 1 197 ? 23.849 11.137 22.988 1.00 28.84 197 VAL A O 1
ATOM 1564 N N . PRO A 1 198 ? 25.875 10.603 23.793 1.00 30.00 198 PRO A N 1
ATOM 1565 C CA . PRO A 1 198 ? 26.175 11.945 24.289 1.00 30.00 198 PRO A CA 1
ATOM 1566 C C . PRO A 1 198 ? 26.481 12.907 23.131 1.00 30.00 198 PRO A C 1
ATOM 1568 O O . PRO A 1 198 ? 27.279 12.605 22.246 1.00 30.00 198 PRO A O 1
ATOM 1571 N N . TYR A 1 199 ? 25.861 14.086 23.152 1.00 28.25 199 TYR A N 1
ATOM 1572 C CA . TYR A 1 199 ? 26.120 15.181 22.215 1.00 28.25 199 TYR A CA 1
ATOM 1573 C C . TYR A 1 199 ? 27.414 15.921 22.600 1.00 28.25 199 TYR A C 1
ATOM 1575 O O . TYR A 1 199 ? 27.428 16.708 23.549 1.00 28.25 199 TYR A O 1
ATOM 1583 N N . GLU A 1 200 ? 28.506 15.690 21.865 1.00 32.41 200 GLU A N 1
ATOM 1584 C CA . GLU A 1 200 ? 29.729 16.495 21.968 1.00 32.41 200 GLU A CA 1
ATOM 1585 C C . GLU A 1 200 ? 29.558 17.855 21.270 1.00 32.41 200 GLU A C 1
ATOM 1587 O O . GLU A 1 200 ? 29.258 17.961 20.077 1.00 32.41 200 GLU A O 1
ATOM 1592 N N . LYS A 1 201 ? 29.775 18.927 22.040 1.00 38.19 201 LYS A N 1
ATOM 1593 C CA . LYS A 1 201 ? 29.756 20.323 21.589 1.00 38.19 201 LYS A CA 1
ATOM 1594 C C . LYS A 1 201 ? 30.948 20.598 20.664 1.00 38.19 201 LYS A C 1
ATOM 1596 O O . LYS A 1 201 ? 32.085 20.629 21.127 1.00 38.19 201 LYS A O 1
ATOM 1601 N N . LYS A 1 202 ? 30.708 20.915 19.387 1.00 38.06 202 LYS A N 1
ATOM 1602 C CA . LYS A 1 202 ? 31.740 21.525 18.530 1.00 38.06 202 LYS A CA 1
ATOM 1603 C C . LYS A 1 202 ? 31.747 23.047 18.670 1.00 38.06 202 LYS A C 1
ATOM 1605 O O . LYS A 1 202 ? 30.767 23.732 18.382 1.00 38.06 202 LYS A O 1
ATOM 1610 N N . HIS A 1 203 ? 32.894 23.538 19.131 1.00 33.91 203 HIS A N 1
ATOM 1611 C CA . HIS A 1 203 ? 33.292 24.935 19.237 1.00 33.91 203 HIS A CA 1
ATOM 1612 C C . HIS A 1 203 ? 33.152 25.689 17.903 1.00 33.91 203 HIS A C 1
ATOM 1614 O O . HIS A 1 203 ? 33.568 25.209 16.849 1.00 33.91 203 HIS A O 1
ATOM 1620 N N . LYS A 1 204 ? 32.606 26.911 17.970 1.00 36.50 204 LYS A N 1
ATOM 1621 C CA . LYS A 1 204 ? 32.644 27.903 16.889 1.00 36.50 204 LYS A CA 1
ATOM 1622 C C . LYS A 1 204 ? 34.068 28.452 16.763 1.00 36.50 204 LYS A C 1
ATOM 1624 O O . LYS A 1 204 ? 34.481 29.232 17.617 1.00 36.50 204 LYS A O 1
ATOM 1629 N N . ASN A 1 205 ? 34.771 28.124 15.682 1.00 34.19 205 ASN A N 1
ATOM 1630 C CA . ASN A 1 205 ? 35.926 28.909 15.251 1.00 34.19 205 ASN A CA 1
ATOM 1631 C C . ASN A 1 205 ? 35.461 30.022 14.307 1.00 34.19 205 ASN A C 1
ATOM 1633 O O . ASN A 1 205 ? 34.917 29.765 13.234 1.00 34.19 205 ASN A O 1
ATOM 1637 N N . LYS A 1 206 ? 35.669 31.266 14.753 1.00 43.81 206 LYS A N 1
ATOM 1638 C CA . LYS A 1 206 ? 35.645 32.477 13.929 1.00 43.81 206 LYS A CA 1
ATOM 1639 C C . LYS A 1 206 ? 36.734 32.351 12.865 1.00 43.81 206 LYS A C 1
ATOM 1641 O O . LYS A 1 206 ? 37.904 32.242 13.215 1.00 43.81 206 LYS A O 1
ATOM 1646 N N . LEU A 1 207 ? 36.358 32.430 11.594 1.00 42.59 207 LEU A N 1
ATOM 1647 C CA . LEU A 1 207 ? 37.290 32.769 10.526 1.00 42.59 207 LEU A CA 1
ATOM 1648 C C . LEU A 1 207 ? 37.101 34.246 10.190 1.00 42.59 207 LEU A C 1
ATOM 1650 O O . LEU A 1 207 ? 36.040 34.694 9.764 1.00 42.59 207 LEU A O 1
ATOM 1654 N N . HIS A 1 208 ? 38.157 34.976 10.518 1.00 38.34 208 HIS A N 1
ATOM 1655 C CA . HIS A 1 208 ? 38.436 36.363 10.205 1.00 38.34 208 HIS A CA 1
ATOM 1656 C C . HIS A 1 208 ? 38.603 36.478 8.682 1.00 38.34 208 HIS A C 1
ATOM 1658 O O . HIS A 1 208 ? 39.411 35.752 8.107 1.00 38.34 208 HIS A O 1
ATOM 1664 N N . CYS A 1 209 ? 37.843 37.354 8.026 1.00 33.34 209 CYS A N 1
ATOM 1665 C CA . CYS A 1 209 ? 38.085 37.702 6.629 1.00 33.34 209 CYS A CA 1
ATOM 1666 C C . CYS A 1 209 ? 39.031 38.907 6.615 1.00 33.34 209 CYS A C 1
ATOM 1668 O O . CYS A 1 209 ? 38.702 39.961 7.160 1.00 33.34 209 CYS A O 1
ATOM 1670 N N . SER A 1 210 ? 40.220 38.739 6.043 1.00 44.69 210 SER A N 1
ATOM 1671 C CA . SER A 1 210 ? 41.213 39.792 5.840 1.00 44.69 210 SER A CA 1
ATOM 1672 C C . SER A 1 210 ? 41.603 39.808 4.361 1.00 44.69 210 SER A C 1
ATOM 1674 O O . SER A 1 210 ? 42.058 38.791 3.855 1.00 44.69 210 SER A O 1
ATOM 1676 N N . PHE A 1 211 ? 41.357 40.963 3.733 1.00 41.72 211 PHE A N 1
ATOM 1677 C CA . PHE A 1 211 ? 42.006 41.579 2.564 1.00 41.72 211 PHE A CA 1
ATOM 1678 C C . PHE A 1 211 ? 42.328 40.737 1.313 1.00 41.72 211 PHE A C 1
ATOM 1680 O O . PHE A 1 211 ? 43.214 39.889 1.332 1.00 41.72 211 PHE A O 1
ATOM 1687 N N . CYS A 1 212 ? 41.690 41.095 0.193 1.00 39.06 212 CYS A N 1
ATOM 1688 C CA . CYS A 1 212 ? 42.289 41.866 -0.910 1.00 39.06 212 CYS A CA 1
ATOM 1689 C C . CYS A 1 212 ? 41.170 42.523 -1.729 1.00 39.06 212 CYS A C 1
ATOM 1691 O O . CYS A 1 212 ? 40.113 41.871 -1.891 1.00 39.06 212 CYS A O 1
#

Mean predicted aligned error: 11.9 Å

Foldseek 3Di:
DDDDDDDDDDPPDPPQDDAFDFQKKFFADLPPRHTPDMGGDDQQKFFDQPLQCPPAQLQEWAFAAPVLLVLVVVVVDDSVQFFAAADDDDCVQQAPGPTTGDADPSNGGSQWDQDPVVRGIDGNCVVSGGLVVLCPQWDWDDPDSGMITITGRSPRPRIPDPPGDGPDPVVCVPRPVVSRVVRVVVVVVVVVVVPDDDDDDDDDDDDDDDDD

Secondary structure (DSSP, 8-state):
----------------PPTT-EEEEEEE-TTT--EEEEEES-TT-EE------TTTGGG-PPEE-HHHHHHHHHTT--HHHHEEPPPPSTTTTT---SEEEPBPTTSSBTTEEEETTTTEEEETTSTT--HHHHHTTEEEEEEETTEEEEEE-TT-TTBT-TTSEE-SHHHIIIIIIHHHHHHHHHHTTTTTTTT-----------------

Radius of gyration: 23.45 Å; Cα contacts (8 Å, |Δi|>4): 302; chains: 1; bounding box: 105×53×53 Å

pLDDT: mean 78.23, std 23.14, range [26.36, 97.94]